Protein AF-W9SM21-F1 (afdb_monomer)

Solvent-accessible surface area (backbone atoms only — not comparable to full-atom values): 20442 Å² total; per-residue (Å²): 93,78,48,76,79,86,81,80,90,46,100,49,44,48,83,54,91,62,31,42,38,36,59,45,74,46,77,47,72,49,80,43,82,45,76,58,96,86,44,79,42,81,45,82,40,80,44,75,45,82,45,80,48,78,43,72,52,72,67,66,90,45,77,48,74,34,84,42,23,39,34,54,68,37,20,47,52,52,52,47,34,50,30,40,63,72,67,39,67,37,73,58,100,87,48,77,46,70,51,69,54,79,90,36,64,53,76,60,34,69,42,79,78,55,66,58,99,87,41,59,28,30,28,48,43,51,55,78,53,78,58,75,58,68,64,67,50,47,78,49,35,20,9,40,34,58,51,21,26,31,61,21,36,65,72,46,65,76,68,56,74,59,49,52,59,72,45,27,84,79,23,56,82,45,56,34,41,57,15,86,82,59,75,92,80,50,69,74,87,47,59,92,49,55,78,17,56,61,88,79,68,102,50,60,92,93,55,65,97,81,72,70,97,84,79,77,83,82,78,82,82,88,70,89,81,81,83,90,81,83,86,78,91,78,84,88,78,81,81,86,81,89,83,82,87,87,87,90,82,86,88,81,86,90,88,79,90,83,84,87,88,81,90,79,85,89,78,81,94,73,92,73,86,82,80,87,79,90,72,91,76,80,91,77,91,81,92,85,81,92,88,92,83,89,82,90,79,92,79,83,85,80,89,131

Radius of gyration: 30.49 Å; Cα contacts (8 Å, |Δi|>4): 334; chains: 1; bounding box: 74×78×61 Å

Organism: NCBI:txid981085

Sequence (304 aa):
MFIENFKVESPNVTYREGEIHSVYNYETTELVHENRKGTYQWIVKPKTVKYEFKTDTRVPKLGVMLVGWGGNNGATLTGGVIANREGISWATKDKVQQANYFGSLTQASSIRVGSFNGEEIYAPFKNLLPMVNPDDVVFGGWDISDMNLADAMARAKVFDIDLQKQLRPYMESMVPLPGIYDPDFIAANQGPRANSVIKGTKYWPGRQPSLPPALRIQGVAVGPRRQGEPRQKGEERPPPKENKKNSFWPAEVPATAGVRALPVAAVGPRRRETAVAIWPRHMLWRPFGRLLLHLRVNWVCKLN

Foldseek 3Di:
DEDAADDDDDPQWDDDVQKIKGKDWDKDWDWDWDQDPNDIDIDIHIDTDIDIDMDGQDEDQAEDADEALLALVNLCLVLLLVQQLVFDWDDDPVGIDTRDDPVDQQGPDWDFPQDDPRHTYIYRNCNPGPYDDSNSYHYAYAYLAQQWSLVSNVVSPPDDPGSSVVSCVVTRPHTHAADDDDPVPDPVVCVVRRPRHDDDDPDDPVDDPPDPPPDDDDDDDDDDDDDDDDDDDDDDDDDDDDDDDDDDDDDDDDDDDDDDDDDDDDDDDDDDDDDDDDDDDDDDDDDDDDDDDDDDDDDDDDDD

Mean predicted aligned error: 16.66 Å

InterPro domains:
  IPR002587 Myo-inositol-1-phosphate synthase [PF07994] (62-203)
  IPR002587 Myo-inositol-1-phosphate synthase [PTHR11510] (1-202)
  IPR036291 NAD(P)-binding domain superfamily [SSF51735] (4-202)

Structure (mmCIF, N/CA/C/O backbone):
data_AF-W9SM21-F1
#
_entry.id   AF-W9SM21-F1
#
loop_
_atom_site.group_PDB
_atom_site.id
_atom_site.type_symbol
_atom_site.label_atom_id
_atom_site.label_alt_id
_atom_site.label_comp_id
_atom_site.label_asym_id
_atom_site.label_entity_id
_atom_site.label_seq_id
_atom_site.pdbx_PDB_ins_code
_atom_site.Cartn_x
_atom_site.Cartn_y
_atom_site.Cartn_z
_atom_site.occupancy
_atom_site.B_iso_or_equiv
_atom_site.auth_seq_id
_atom_site.auth_comp_id
_atom_site.auth_asym_id
_atom_site.auth_atom_id
_atom_site.pdbx_PDB_model_num
ATOM 1 N N . MET A 1 1 ? 7.310 -10.401 25.025 1.00 82.75 1 MET A N 1
ATOM 2 C CA . MET A 1 1 ? 7.107 -11.524 24.060 1.00 82.75 1 MET A CA 1
ATOM 3 C C . MET A 1 1 ? 6.261 -11.097 22.839 1.00 82.75 1 MET A C 1
ATOM 5 O O . MET A 1 1 ? 5.574 -10.082 22.909 1.00 82.75 1 MET A O 1
ATOM 9 N N . PHE A 1 2 ? 6.314 -11.839 21.719 1.00 89.81 2 PHE A N 1
ATOM 10 C CA . PHE A 1 2 ? 5.532 -11.602 20.484 1.00 89.81 2 PHE A CA 1
ATOM 11 C C . PHE A 1 2 ? 4.534 -12.748 20.232 1.00 89.81 2 PHE A C 1
ATOM 13 O O . PHE A 1 2 ? 4.879 -13.898 20.497 1.00 89.81 2 PHE A O 1
ATOM 20 N N . ILE A 1 3 ? 3.331 -12.454 19.726 1.00 93.94 3 ILE A N 1
ATOM 21 C CA . ILE A 1 3 ? 2.308 -13.454 19.370 1.00 93.94 3 ILE A CA 1
ATOM 22 C C . ILE A 1 3 ? 1.739 -13.199 17.973 1.00 93.94 3 ILE A C 1
ATOM 24 O O . ILE A 1 3 ? 1.493 -12.058 17.589 1.00 93.94 3 ILE A O 1
ATOM 28 N N . GLU A 1 4 ? 1.495 -14.267 17.216 1.00 89.75 4 GLU A N 1
ATOM 29 C CA . GLU A 1 4 ? 0.957 -14.160 15.854 1.00 89.75 4 GLU A CA 1
ATOM 30 C C . GLU A 1 4 ? -0.572 -14.216 15.816 1.00 89.75 4 GLU A C 1
ATOM 32 O O . GLU A 1 4 ? -1.186 -13.518 15.019 1.00 89.75 4 GLU A O 1
ATOM 37 N N . ASN A 1 5 ? -1.209 -15.012 16.675 1.00 89.94 5 ASN A N 1
ATOM 38 C CA . ASN A 1 5 ? -2.657 -15.221 16.659 1.00 89.94 5 ASN A CA 1
ATOM 39 C C . ASN A 1 5 ? -3.240 -15.040 18.064 1.00 89.94 5 ASN A C 1
ATOM 41 O O . ASN A 1 5 ? -2.661 -15.507 19.044 1.00 89.94 5 ASN A O 1
ATOM 45 N N . PHE A 1 6 ? -4.393 -14.376 18.161 1.00 93.62 6 PHE A N 1
ATOM 46 C CA . PHE A 1 6 ? -5.120 -14.173 19.415 1.00 93.62 6 PHE A CA 1
ATOM 47 C C . PHE A 1 6 ? -6.627 -14.008 19.163 1.00 93.62 6 PHE A C 1
ATOM 49 O O . PHE A 1 6 ? -7.068 -13.784 18.037 1.00 93.62 6 PHE A O 1
ATOM 56 N N . LYS A 1 7 ? -7.425 -14.109 20.230 1.00 94.38 7 LYS A N 1
ATOM 57 C CA . LYS A 1 7 ? -8.873 -13.862 20.234 1.00 94.38 7 LYS A CA 1
ATOM 58 C C . LYS A 1 7 ? -9.197 -12.894 21.371 1.00 94.38 7 LYS A C 1
ATOM 60 O O . LYS A 1 7 ? -8.613 -13.005 22.445 1.00 94.38 7 LYS A O 1
ATOM 65 N N . VAL A 1 8 ? -10.123 -11.963 21.149 1.00 96.31 8 VAL A N 1
ATOM 66 C CA . VAL A 1 8 ? -10.567 -11.011 22.176 1.00 96.31 8 VAL A CA 1
ATOM 67 C C . VAL A 1 8 ? -11.806 -11.570 22.866 1.00 96.31 8 VAL A C 1
ATOM 69 O O . VAL A 1 8 ? -12.898 -11.552 22.304 1.00 96.31 8 VAL A O 1
ATOM 72 N N . GLU A 1 9 ? -11.649 -12.070 24.088 1.00 96.69 9 GLU A N 1
ATOM 73 C CA . GLU A 1 9 ? -12.781 -12.440 24.936 1.00 96.69 9 GLU A CA 1
ATOM 74 C C . GLU A 1 9 ? -13.298 -11.197 25.672 1.00 96.69 9 GLU A C 1
ATOM 76 O O . GLU A 1 9 ? -12.595 -10.588 26.476 1.00 96.69 9 GLU A O 1
ATOM 81 N N . SER A 1 10 ? -14.509 -10.755 25.325 1.00 97.12 10 SER A N 1
ATOM 82 C CA . SER A 1 10 ? -15.118 -9.535 25.857 1.00 97.12 10 SER A CA 1
ATOM 83 C C . SER A 1 10 ? -16.634 -9.564 25.649 1.00 97.12 10 SER A C 1
ATOM 85 O O . SER A 1 10 ? -17.070 -9.945 24.562 1.00 97.12 10 SER A O 1
ATOM 87 N N . PRO A 1 11 ? -17.457 -9.090 26.606 1.00 97.88 11 PRO A N 1
ATOM 88 C CA . PRO A 1 11 ? -18.906 -8.967 26.409 1.00 97.88 11 PRO A CA 1
ATOM 89 C C . PRO A 1 11 ? -19.277 -7.987 25.280 1.00 97.88 11 PRO A C 1
ATOM 91 O O . PRO A 1 11 ? -20.392 -8.025 24.770 1.00 97.88 11 PRO A O 1
ATOM 94 N N . ASN A 1 12 ? -18.338 -7.130 24.865 1.00 98.00 12 ASN A N 1
ATOM 95 C CA . ASN A 1 12 ? -18.505 -6.187 23.761 1.00 98.00 12 ASN A CA 1
ATOM 96 C C . ASN A 1 12 ? -18.059 -6.753 22.398 1.00 98.00 12 ASN A C 1
ATOM 98 O O . ASN A 1 12 ? -18.031 -5.994 21.431 1.00 98.00 12 ASN A O 1
ATOM 102 N N . VAL A 1 13 ? -17.688 -8.038 22.290 1.00 98.19 13 VAL A N 1
ATOM 103 C CA . VAL A 1 13 ? -17.239 -8.670 21.034 1.00 98.19 13 VAL A CA 1
ATOM 104 C C . VAL A 1 13 ? -17.963 -10.001 20.816 1.00 98.19 13 VAL A C 1
ATOM 106 O O . VAL A 1 13 ? -17.836 -10.930 21.605 1.00 98.19 13 VAL A O 1
ATOM 109 N N . THR A 1 14 ? -18.692 -10.118 19.705 1.00 98.19 14 THR A N 1
ATOM 110 C CA . THR A 1 14 ? -19.343 -11.362 19.266 1.00 98.19 14 THR A CA 1
ATOM 111 C C . THR A 1 14 ? -18.735 -11.831 17.948 1.00 98.19 14 THR A C 1
ATOM 113 O O . THR A 1 14 ? -18.852 -11.156 16.925 1.00 98.19 14 THR A O 1
ATOM 116 N N . TYR A 1 15 ? -18.133 -13.019 17.954 1.00 97.44 15 TYR A N 1
ATOM 117 C CA . TYR A 1 15 ? -17.696 -13.709 16.739 1.00 97.44 15 TYR A CA 1
ATOM 118 C C . TYR A 1 15 ? -18.865 -14.505 16.142 1.00 97.44 15 TYR A C 1
ATOM 120 O O . TYR A 1 15 ? -19.597 -15.175 16.872 1.00 97.44 15 TYR A O 1
ATOM 128 N N . ARG A 1 16 ? -19.033 -14.441 14.821 1.00 95.38 16 ARG A N 1
ATOM 129 C CA . ARG A 1 16 ? -20.005 -15.209 14.030 1.00 95.38 16 ARG A CA 1
ATOM 130 C C . ARG A 1 16 ? -19.304 -15.800 12.805 1.00 95.38 16 ARG A C 1
ATOM 132 O O . ARG A 1 16 ? -18.165 -15.448 12.503 1.00 95.38 16 ARG A O 1
ATOM 139 N N . GLU A 1 17 ? -19.980 -16.690 12.087 1.00 94.94 17 GLU A N 1
ATOM 140 C CA . GLU A 1 17 ? -19.484 -17.166 10.795 1.00 94.94 17 GLU A CA 1
ATOM 141 C C . GLU A 1 17 ? -19.306 -15.980 9.832 1.00 94.94 17 GLU A C 1
ATOM 143 O O . GLU A 1 17 ? -20.225 -15.185 9.637 1.00 94.94 17 GLU A O 1
ATOM 148 N N . GLY A 1 18 ? -18.093 -15.821 9.294 1.00 95.50 18 GLY A N 1
ATOM 149 C CA . GLY A 1 18 ? -17.729 -14.729 8.385 1.00 95.50 18 GLY A CA 1
ATOM 150 C C . GLY A 1 18 ? -17.700 -13.313 8.983 1.00 95.50 18 GLY A C 1
ATOM 151 O O . GLY A 1 18 ? -17.410 -12.378 8.244 1.00 95.50 18 GLY A O 1
ATOM 152 N N . GLU A 1 19 ? -18.007 -13.104 10.272 1.00 97.50 19 GLU A N 1
ATOM 153 C CA . GLU A 1 19 ? -18.231 -11.754 10.816 1.00 97.50 19 GLU A CA 1
ATOM 154 C C . GLU A 1 19 ? -17.763 -11.576 12.271 1.00 97.50 19 GLU A C 1
ATOM 156 O O . GLU A 1 19 ? -18.041 -12.398 13.144 1.00 97.50 19 GLU A O 1
ATOM 161 N N . ILE A 1 20 ? -17.137 -10.434 12.567 1.00 98.00 20 ILE A N 1
ATOM 162 C CA . ILE A 1 20 ? -16.905 -9.941 13.933 1.00 98.00 20 ILE A CA 1
ATOM 163 C C . ILE A 1 20 ? -17.835 -8.753 14.173 1.00 98.00 20 ILE A C 1
ATOM 165 O O . ILE A 1 20 ? -17.818 -7.783 13.417 1.00 98.00 20 ILE A O 1
ATOM 169 N N . HIS A 1 21 ? -18.629 -8.823 15.238 1.00 98.25 21 HIS A N 1
ATOM 170 C CA . HIS A 1 21 ? -19.485 -7.735 15.712 1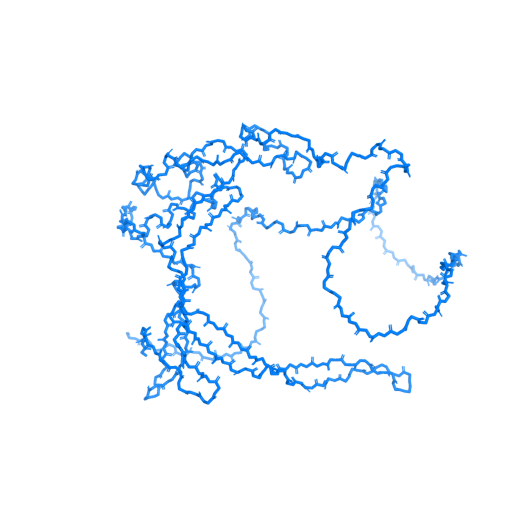.00 98.25 21 HIS A CA 1
ATOM 171 C C . HIS A 1 21 ? -18.878 -7.170 16.994 1.00 98.25 21 HIS A C 1
ATOM 173 O O . HIS A 1 21 ? -18.575 -7.941 17.906 1.00 98.25 21 HIS A O 1
ATOM 179 N N . SER A 1 22 ? -18.695 -5.853 17.092 1.00 98.19 22 SER A N 1
ATOM 180 C CA . SER A 1 22 ? -18.145 -5.225 18.298 1.00 98.19 22 SER A CA 1
ATOM 181 C C . SER A 1 22 ? -18.838 -3.921 18.688 1.00 98.19 22 SER A C 1
ATOM 183 O O . SER A 1 22 ? -19.277 -3.140 17.846 1.00 98.19 22 SER A O 1
ATOM 185 N N . VAL A 1 23 ? -18.934 -3.685 19.995 1.00 98.50 23 VAL A N 1
ATOM 186 C CA . VAL A 1 23 ? -19.497 -2.467 20.589 1.00 98.50 23 VAL A CA 1
ATOM 187 C C . VAL A 1 23 ? -18.359 -1.585 21.089 1.00 98.50 23 VAL A C 1
ATOM 189 O O . VAL A 1 23 ? -17.508 -2.037 21.854 1.00 98.50 23 VAL A O 1
ATOM 192 N N . TYR A 1 24 ? -18.365 -0.312 20.699 1.00 98.19 24 TYR A N 1
ATOM 193 C CA . TYR A 1 24 ? -17.379 0.669 21.140 1.00 98.19 24 TYR A CA 1
ATOM 194 C C . TYR A 1 24 ? -18.057 1.953 21.616 1.00 98.19 24 TYR A C 1
ATOM 196 O O . TYR A 1 24 ? -18.790 2.603 20.874 1.00 98.19 24 TYR A O 1
ATOM 204 N N . ASN A 1 25 ? -17.781 2.337 22.859 1.00 97.94 25 ASN A N 1
ATOM 205 C CA . ASN A 1 25 ? -18.205 3.614 23.416 1.00 97.94 25 ASN A CA 1
ATOM 206 C C . ASN A 1 25 ? -17.128 4.659 23.105 1.00 97.94 25 ASN A C 1
ATOM 208 O O . ASN A 1 25 ? -16.093 4.702 23.765 1.00 97.94 25 ASN A O 1
ATOM 212 N N . TYR A 1 26 ? -17.360 5.484 22.085 1.00 97.88 26 TYR A N 1
ATOM 213 C CA . TYR A 1 26 ? -16.461 6.580 21.741 1.00 97.88 26 TYR A CA 1
ATOM 214 C C . TYR A 1 26 ? -16.687 7.753 22.695 1.00 97.88 26 TYR A C 1
ATOM 216 O O . TYR A 1 26 ? -17.729 8.410 22.656 1.00 97.88 26 TYR A O 1
ATOM 224 N N . GLU A 1 27 ? -15.712 8.007 23.559 1.00 97.94 27 GLU A N 1
ATOM 225 C CA . GLU A 1 27 ? -15.702 9.164 24.449 1.00 97.94 27 GLU A CA 1
ATOM 226 C C . GLU A 1 27 ? -15.138 10.385 23.718 1.00 97.94 27 GLU A C 1
ATOM 228 O O . GLU A 1 27 ? -14.083 10.340 23.083 1.00 97.94 27 GLU A O 1
ATOM 233 N N . THR A 1 28 ? -15.885 11.483 23.764 1.00 97.44 28 THR A N 1
ATOM 234 C CA . THR A 1 28 ? -15.590 12.720 23.044 1.00 97.44 28 THR A CA 1
ATOM 235 C C . THR A 1 28 ? -16.172 13.923 23.789 1.00 97.44 28 THR A C 1
ATOM 237 O O . THR A 1 28 ? -16.707 13.790 24.891 1.00 97.44 28 THR A O 1
ATOM 240 N N . THR A 1 29 ? -16.061 15.117 23.211 1.00 97.12 29 THR A N 1
ATOM 241 C CA . THR A 1 29 ? -16.411 16.369 23.889 1.00 97.12 29 THR A CA 1
ATOM 242 C C . THR A 1 29 ? -17.113 17.335 22.945 1.00 97.12 29 THR A C 1
ATOM 244 O O . THR A 1 29 ? -16.611 17.652 21.869 1.00 97.12 29 THR A O 1
ATOM 247 N N . GLU A 1 30 ? -18.263 17.848 23.371 1.00 95.50 30 GLU A N 1
ATOM 248 C CA . GLU A 1 30 ? -19.035 18.864 22.661 1.00 95.50 30 GLU A CA 1
ATOM 249 C C . GLU A 1 30 ? -18.741 20.249 23.259 1.00 95.50 30 GLU A C 1
ATOM 251 O O . GLU A 1 30 ? -18.920 20.468 24.459 1.00 95.50 30 GLU A O 1
ATOM 256 N N . LEU A 1 31 ? -18.264 21.191 22.438 1.00 94.12 31 LEU A N 1
ATOM 257 C CA . LEU A 1 31 ? -18.032 22.574 22.859 1.00 94.12 31 LEU A CA 1
ATOM 258 C C . LEU A 1 31 ? -19.247 23.431 22.505 1.00 94.12 31 LEU A C 1
ATOM 260 O O . LEU A 1 31 ? -19.594 23.580 21.335 1.00 94.12 31 LEU A O 1
ATOM 264 N N . VAL A 1 32 ? -19.850 24.045 23.520 1.00 91.06 32 VAL A N 1
ATOM 265 C CA . VAL A 1 32 ? -20.950 25.002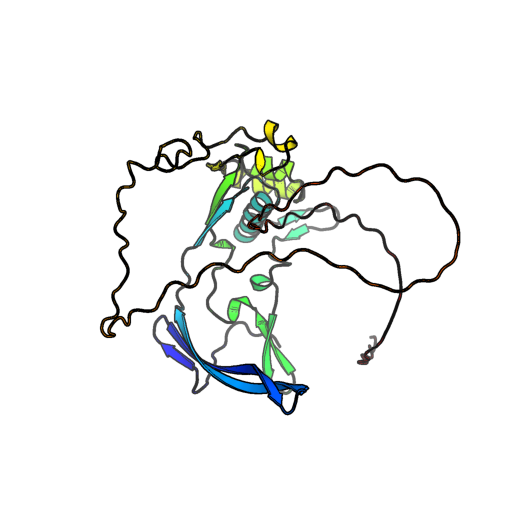 23.364 1.00 91.06 32 VAL A CA 1
ATOM 266 C C . VAL A 1 32 ? -20.455 26.385 23.765 1.00 91.06 32 VAL A C 1
ATOM 268 O O . VAL A 1 32 ? -19.914 26.560 24.855 1.00 91.06 32 VAL A O 1
ATOM 271 N N . HIS A 1 33 ? -20.653 27.378 22.901 1.00 88.06 33 HIS A N 1
ATOM 272 C CA . HIS A 1 33 ? -20.458 28.776 23.272 1.00 88.06 33 HIS A CA 1
ATOM 273 C C . HIS A 1 33 ? -21.738 29.290 23.954 1.00 88.06 33 HIS A C 1
ATOM 275 O O . HIS A 1 33 ? -22.836 29.130 23.425 1.00 88.06 33 HIS A O 1
ATOM 281 N N . GLU A 1 34 ? -21.603 29.925 25.118 1.00 85.75 34 GLU A N 1
ATOM 282 C CA . GLU A 1 34 ? -22.681 30.682 25.765 1.00 85.75 34 GLU A CA 1
ATOM 283 C C . GLU A 1 34 ? -22.222 32.130 25.978 1.00 85.75 34 GLU A C 1
ATOM 285 O O . GLU A 1 34 ? -21.052 32.383 26.269 1.00 85.75 34 GLU A O 1
ATOM 290 N N . ASN A 1 35 ? -23.133 33.097 25.859 1.00 81.50 35 ASN A N 1
ATOM 291 C CA . ASN A 1 35 ? -22.915 34.447 26.380 1.00 81.50 35 ASN A CA 1
ATOM 292 C C . ASN A 1 35 ? -23.624 34.548 27.735 1.00 81.50 35 ASN A C 1
ATOM 294 O O . ASN A 1 35 ? -24.839 34.363 27.810 1.00 81.50 35 ASN A O 1
ATOM 298 N N . ARG A 1 36 ? -22.876 34.837 28.805 1.00 76.75 36 ARG A N 1
ATOM 299 C CA . ARG A 1 36 ? -23.441 35.143 30.124 1.00 76.75 36 ARG A CA 1
ATOM 300 C C . ARG A 1 36 ? -22.968 36.521 30.565 1.00 76.75 36 ARG A C 1
ATOM 302 O O . ARG A 1 36 ? -21.776 36.752 30.736 1.00 76.75 36 ARG A O 1
ATOM 309 N N . LYS A 1 37 ? -23.927 37.428 30.787 1.00 78.12 37 LYS A N 1
ATOM 310 C CA . LYS A 1 37 ? -23.698 38.809 31.258 1.00 78.12 37 LYS A CA 1
ATOM 311 C C . LYS A 1 37 ? -22.725 39.624 30.379 1.00 78.12 37 LYS A C 1
ATOM 313 O O . LYS A 1 37 ? -22.004 40.470 30.892 1.00 78.12 37 LYS A O 1
ATOM 318 N N . GLY A 1 38 ? -22.701 39.373 29.068 1.00 80.06 38 GLY A N 1
ATOM 319 C CA . GLY A 1 38 ? -21.812 40.045 28.111 1.00 80.06 38 GLY A CA 1
ATOM 320 C C . GLY A 1 38 ? -20.490 39.313 27.862 1.00 80.06 38 GLY A C 1
ATOM 321 O O . GLY A 1 38 ? -19.875 39.524 26.819 1.00 80.06 38 GLY A O 1
ATOM 322 N N . THR A 1 39 ? -20.086 38.404 28.752 1.00 78.38 39 THR A N 1
ATOM 323 C CA . THR A 1 39 ? -18.876 37.590 28.591 1.00 78.38 39 THR A CA 1
ATOM 324 C C . THR A 1 39 ? -19.189 36.319 27.804 1.00 78.38 39 THR A C 1
ATOM 326 O O . THR A 1 39 ? -20.113 35.572 28.137 1.00 78.38 39 THR A O 1
ATOM 329 N N . TYR A 1 40 ? -18.395 36.042 26.770 1.00 82.06 40 TYR A N 1
ATOM 330 C CA . TYR A 1 40 ? -18.432 34.766 26.057 1.00 82.06 40 TYR A CA 1
ATOM 331 C C . TYR A 1 40 ? -17.665 33.702 26.846 1.00 82.06 40 TYR A C 1
ATOM 333 O O . TYR A 1 40 ? -16.489 33.883 27.154 1.00 82.06 40 TYR A O 1
ATOM 341 N N . GLN A 1 41 ? -18.326 32.585 27.145 1.00 88.88 41 GLN A N 1
ATOM 342 C CA . GLN A 1 41 ? -17.736 31.422 27.803 1.00 88.88 41 GLN A CA 1
ATOM 343 C C . GLN A 1 41 ? -17.859 30.179 26.913 1.00 88.88 41 GLN A C 1
ATOM 345 O O . GLN A 1 41 ? -18.869 29.978 26.234 1.00 88.88 41 GLN A O 1
ATOM 350 N N . TRP A 1 42 ? -16.840 29.323 26.950 1.00 92.06 42 TRP A N 1
ATOM 351 C CA . TRP A 1 42 ? -16.890 27.983 26.370 1.00 92.06 42 TRP A CA 1
ATOM 352 C C . TRP A 1 42 ? -17.313 26.987 27.446 1.00 92.06 42 TRP A C 1
ATOM 354 O O . TRP A 1 42 ? -16.649 26.873 28.475 1.00 92.06 42 TRP A O 1
ATOM 364 N N . ILE A 1 43 ? -18.395 26.250 27.205 1.00 92.44 43 ILE A N 1
ATOM 365 C CA . ILE A 1 43 ? -18.774 25.096 28.019 1.00 92.44 43 ILE A CA 1
ATOM 366 C C . ILE A 1 43 ? -18.328 23.831 27.298 1.00 92.44 43 ILE A C 1
ATOM 368 O O . ILE A 1 43 ? -18.759 23.538 26.183 1.00 92.44 43 ILE A O 1
ATOM 372 N N . VAL A 1 44 ? -17.465 23.085 27.977 1.00 95.44 44 VAL A N 1
ATOM 373 C CA . VAL A 1 44 ? -16.860 21.836 27.523 1.00 95.44 44 VAL A CA 1
ATOM 374 C C . VAL A 1 44 ? -17.697 20.690 28.094 1.00 95.44 44 VAL A C 1
ATOM 376 O O . VAL A 1 44 ? -17.723 20.505 29.309 1.00 95.44 44 VAL A O 1
ATOM 379 N N . LYS A 1 45 ? -18.439 19.965 27.247 1.00 96.31 45 LYS A N 1
ATOM 380 C CA . LYS A 1 45 ? -19.398 18.927 27.667 1.00 96.31 45 LYS A CA 1
ATOM 381 C C . LYS A 1 45 ? -18.901 17.535 27.243 1.00 96.31 45 LYS A C 1
ATOM 383 O O . LYS A 1 45 ? -18.988 17.220 26.054 1.00 96.31 45 LYS A O 1
ATOM 388 N N . PRO A 1 46 ? -18.384 16.701 28.166 1.00 97.56 46 PRO A N 1
ATOM 389 C CA . PRO A 1 46 ? -18.059 15.305 27.874 1.00 97.56 46 PRO A CA 1
ATOM 390 C C . PRO A 1 46 ? -19.288 14.542 27.370 1.00 97.56 46 PRO A C 1
ATOM 392 O O . PRO A 1 46 ? -20.407 14.776 27.832 1.00 97.56 46 PRO A O 1
ATOM 395 N N . LYS A 1 47 ? -19.083 13.645 26.405 1.00 97.19 47 LYS A N 1
ATOM 396 C CA . LYS A 1 47 ? -20.148 12.942 25.687 1.00 97.19 47 LYS A CA 1
ATOM 397 C C . LYS A 1 47 ? -19.663 11.574 25.222 1.00 97.19 47 LYS A C 1
ATOM 399 O O . LYS A 1 47 ? -18.599 11.466 24.620 1.00 97.19 47 LYS A O 1
ATOM 404 N N . THR A 1 48 ? -20.477 10.546 25.421 1.00 98.25 48 THR A N 1
ATOM 405 C CA . THR A 1 48 ? -20.206 9.198 24.908 1.00 98.25 48 THR A CA 1
ATOM 406 C C . THR A 1 48 ? -21.125 8.904 23.726 1.00 98.25 48 THR A C 1
ATOM 408 O O . THR A 1 48 ? -22.329 9.155 23.792 1.00 98.25 48 THR A O 1
ATOM 411 N N . VAL A 1 49 ? -20.570 8.365 22.643 1.00 97.88 49 VAL A N 1
ATOM 412 C CA . VAL A 1 49 ? -21.310 7.919 21.456 1.00 97.88 49 VAL A CA 1
ATOM 413 C C . VAL A 1 49 ? -21.087 6.419 21.289 1.00 97.88 49 VAL A C 1
ATOM 415 O O . VAL A 1 49 ? -19.965 5.979 21.050 1.00 97.88 49 VAL A O 1
ATOM 418 N N . LYS A 1 50 ? -22.152 5.622 21.425 1.00 98.31 50 LYS A N 1
ATOM 419 C CA . LYS A 1 50 ? -22.090 4.178 21.174 1.00 98.31 50 LYS A CA 1
ATOM 420 C C . LYS A 1 50 ? -22.013 3.924 19.667 1.00 98.31 50 LYS A C 1
ATOM 422 O O . LYS A 1 50 ? -22.911 4.325 18.929 1.00 98.31 50 LYS A O 1
ATOM 427 N N . TYR A 1 51 ? -20.977 3.216 19.242 1.00 98.38 51 TYR A N 1
ATOM 428 C CA . TYR A 1 51 ? -20.847 2.625 17.917 1.00 98.38 51 TYR A CA 1
ATOM 429 C C . TYR A 1 51 ? -21.009 1.107 18.003 1.00 98.38 51 TYR A C 1
ATOM 431 O O . TYR A 1 51 ? -20.581 0.470 18.967 1.00 98.38 51 TYR A O 1
ATOM 439 N N . GLU A 1 52 ? -21.605 0.536 16.963 1.00 98.31 52 GLU A N 1
ATOM 440 C CA . GLU A 1 52 ? -21.684 -0.905 16.740 1.00 98.31 52 GLU A CA 1
ATOM 441 C C . GLU A 1 52 ? -21.031 -1.182 15.385 1.00 98.31 52 GLU A C 1
ATOM 443 O O . GLU A 1 52 ? -21.497 -0.709 14.347 1.00 98.31 52 GLU A O 1
ATOM 448 N N . PHE A 1 53 ? -19.900 -1.880 15.407 1.00 98.25 53 PHE A N 1
ATOM 449 C CA . PHE A 1 53 ? -19.116 -2.214 14.227 1.00 98.25 53 PHE A CA 1
ATOM 450 C C . PHE A 1 53 ? -19.385 -3.653 13.796 1.00 98.25 53 PHE A C 1
ATOM 452 O O . PHE A 1 53 ? -19.497 -4.560 14.622 1.00 98.25 53 PHE A O 1
ATOM 459 N N . LYS A 1 54 ? -19.426 -3.858 12.480 1.00 97.88 54 LYS A N 1
ATOM 460 C CA . LYS A 1 54 ? -19.455 -5.166 11.828 1.00 97.88 54 LYS A CA 1
ATOM 461 C C . LYS A 1 54 ? -18.284 -5.242 10.855 1.00 97.88 54 LYS A C 1
ATOM 463 O O . LYS A 1 54 ? -18.200 -4.432 9.934 1.00 97.88 54 LYS A O 1
ATOM 468 N N . THR A 1 55 ? -17.429 -6.239 11.041 1.00 97.62 55 THR A N 1
ATOM 469 C CA . THR A 1 55 ? -16.269 -6.526 10.194 1.00 97.62 55 THR A CA 1
ATOM 470 C C . THR A 1 55 ? -16.477 -7.881 9.527 1.00 97.62 55 THR A C 1
ATOM 472 O O . THR A 1 55 ? -16.565 -8.891 10.223 1.00 97.62 55 THR A O 1
ATOM 475 N N . ASP A 1 56 ? -16.560 -7.912 8.196 1.00 97.38 56 ASP A N 1
ATOM 476 C CA . ASP A 1 56 ? -16.478 -9.156 7.418 1.00 97.38 56 ASP A CA 1
ATOM 477 C C . ASP A 1 56 ? -15.059 -9.727 7.564 1.00 97.38 56 ASP A C 1
ATOM 479 O O . ASP A 1 56 ? -14.080 -8.991 7.426 1.00 97.38 56 ASP A O 1
ATOM 483 N N . THR A 1 57 ? -14.930 -11.011 7.898 1.00 96.38 57 THR A N 1
ATOM 484 C CA . THR A 1 57 ? -13.624 -11.654 8.110 1.00 96.38 57 THR A CA 1
ATOM 485 C C . THR A 1 57 ? -13.028 -12.244 6.836 1.00 96.38 57 THR A C 1
ATOM 487 O O . THR A 1 57 ? -11.882 -12.695 6.849 1.00 96.38 57 THR A O 1
ATOM 490 N N . ARG A 1 58 ? -13.774 -12.246 5.726 1.00 96.69 58 ARG A N 1
ATOM 491 C CA . ARG A 1 58 ? -13.321 -12.780 4.439 1.00 96.69 58 ARG A CA 1
ATOM 492 C C . ARG A 1 58 ? -12.440 -11.750 3.740 1.00 96.69 58 ARG A C 1
ATOM 494 O O . ARG A 1 58 ? -12.914 -10.704 3.304 1.00 96.69 58 ARG A O 1
ATOM 501 N N . VAL A 1 59 ? -11.160 -12.072 3.582 1.00 96.44 59 VAL A N 1
ATOM 502 C CA . VAL A 1 59 ? -10.219 -11.249 2.814 1.00 96.44 59 VAL A CA 1
ATOM 503 C C . VAL A 1 59 ? -10.581 -11.323 1.317 1.00 96.44 59 VAL A C 1
ATOM 505 O O . VAL A 1 59 ? -10.573 -12.419 0.750 1.00 96.44 59 VAL A O 1
ATOM 508 N N . PRO A 1 60 ? -10.925 -10.203 0.652 1.00 95.94 60 PRO A N 1
ATOM 509 C CA . PRO A 1 60 ? -11.283 -10.205 -0.763 1.00 95.94 60 PRO A CA 1
ATOM 510 C C . PRO A 1 60 ? -10.038 -10.189 -1.660 1.00 95.94 60 PRO A C 1
ATOM 512 O O . PRO A 1 60 ? -8.991 -9.663 -1.284 1.00 95.94 60 PRO A O 1
ATOM 515 N N . LYS A 1 61 ? -10.176 -10.665 -2.905 1.00 96.56 61 LY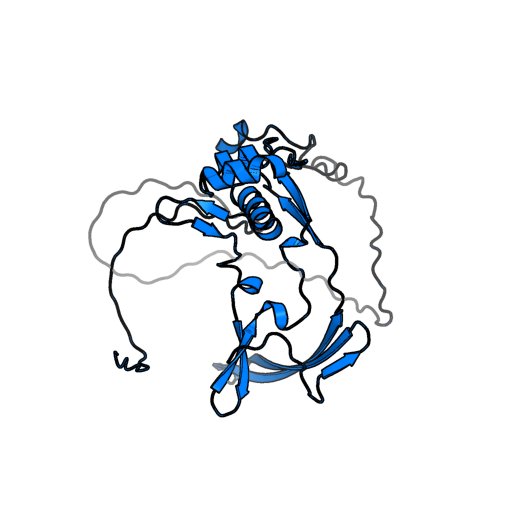S A N 1
ATOM 516 C CA . LYS A 1 61 ? -9.188 -10.377 -3.958 1.00 96.56 61 LYS A CA 1
ATOM 517 C C . LYS A 1 61 ? -9.182 -8.874 -4.246 1.00 96.56 61 LYS A C 1
ATOM 519 O O . LYS A 1 61 ? -10.246 -8.302 -4.487 1.00 96.56 61 LYS A O 1
ATOM 524 N N . LEU A 1 62 ? -8.005 -8.250 -4.253 1.00 98.12 62 LEU A N 1
ATOM 525 C CA . LEU A 1 62 ? -7.861 -6.802 -4.402 1.00 98.12 62 LEU A CA 1
ATOM 526 C C . LEU A 1 62 ? -7.146 -6.436 -5.708 1.00 98.12 62 LEU A C 1
ATOM 528 O O . LEU A 1 62 ? -5.974 -6.753 -5.903 1.00 98.12 62 LEU A O 1
ATOM 532 N N . GLY A 1 63 ? -7.853 -5.716 -6.579 1.00 98.25 63 GLY A N 1
ATOM 533 C CA . GLY A 1 63 ? -7.257 -4.990 -7.699 1.00 98.25 63 GLY A CA 1
ATOM 534 C C . GLY A 1 63 ? -7.000 -3.532 -7.316 1.00 98.25 63 GLY A C 1
ATOM 535 O O . GLY A 1 63 ? -7.896 -2.871 -6.793 1.00 98.25 63 GLY A O 1
ATOM 536 N N . VAL A 1 64 ? -5.802 -3.017 -7.592 1.00 98.50 64 VAL A N 1
ATOM 537 C CA . VAL A 1 64 ? -5.433 -1.609 -7.369 1.00 98.50 64 VAL A CA 1
ATOM 538 C C . VAL A 1 64 ? -5.089 -0.963 -8.705 1.00 98.50 64 VAL A C 1
ATOM 540 O O . VAL A 1 64 ? -4.141 -1.373 -9.371 1.00 98.50 64 VAL A O 1
ATOM 543 N N . MET A 1 65 ? -5.841 0.074 -9.086 1.00 98.38 65 MET A N 1
ATOM 544 C CA . MET A 1 65 ? -5.576 0.849 -10.300 1.00 98.38 65 MET A CA 1
ATOM 545 C C . MET A 1 65 ? -4.988 2.221 -9.970 1.00 98.38 65 MET A C 1
ATOM 547 O O . MET A 1 65 ? -5.612 3.029 -9.285 1.00 98.38 65 MET A O 1
ATOM 551 N N . LEU A 1 66 ? -3.778 2.478 -10.465 1.00 98.31 66 LEU A N 1
ATOM 552 C CA . LEU A 1 66 ? -2.988 3.665 -10.144 1.00 98.31 66 LEU A CA 1
ATOM 553 C C . LEU A 1 66 ? -3.058 4.709 -11.266 1.00 98.31 66 LEU A C 1
ATOM 555 O O . LEU A 1 66 ? -2.930 4.382 -12.442 1.00 98.31 66 LEU A O 1
ATOM 559 N N . VAL A 1 67 ? -3.212 5.986 -10.913 1.00 97.81 67 VAL A N 1
ATOM 560 C CA . VAL A 1 67 ? -3.051 7.107 -11.857 1.00 97.81 67 VAL A CA 1
ATOM 561 C C . VAL A 1 67 ? -1.607 7.600 -11.768 1.00 97.81 67 VAL A C 1
ATOM 563 O O . VAL A 1 67 ? -1.135 7.940 -10.685 1.00 97.81 67 VAL A O 1
ATOM 566 N N . GLY A 1 68 ? -0.897 7.609 -12.897 1.00 96.81 68 GLY A N 1
ATOM 567 C CA . GLY A 1 68 ? 0.560 7.753 -12.931 1.00 96.81 68 GLY A CA 1
ATOM 568 C C . GLY A 1 68 ? 1.285 6.440 -12.613 1.00 96.81 68 GLY A C 1
ATOM 569 O O . GLY A 1 68 ? 2.270 6.448 -11.874 1.00 96.81 68 GLY A O 1
ATOM 570 N N . TRP A 1 69 ? 0.787 5.305 -13.121 1.00 98.62 69 TRP A N 1
ATOM 571 C CA . TRP A 1 69 ? 1.334 3.970 -12.829 1.00 98.62 69 TRP A CA 1
ATOM 572 C C . TRP A 1 69 ? 2.789 3.803 -13.302 1.00 98.62 69 TRP A C 1
ATOM 574 O O . TRP A 1 69 ? 3.605 3.229 -12.585 1.00 98.62 69 TRP A O 1
ATOM 584 N N . GLY A 1 70 ? 3.151 4.409 -14.439 1.00 98.06 70 GLY A N 1
ATOM 585 C CA . GLY A 1 70 ? 4.533 4.527 -14.921 1.00 98.06 70 GLY A CA 1
ATOM 586 C C . GLY A 1 70 ? 5.341 5.648 -14.243 1.00 98.06 70 GLY A C 1
ATOM 587 O O . GLY A 1 70 ? 6.460 5.965 -14.661 1.00 98.06 70 GLY A O 1
ATOM 588 N N . GLY A 1 71 ? 4.799 6.317 -13.226 1.00 97.50 71 GLY A N 1
ATOM 589 C CA . GLY A 1 71 ? 5.539 7.208 -12.336 1.00 97.50 71 GLY A CA 1
ATOM 590 C C . GLY A 1 71 ? 6.422 6.429 -11.357 1.00 97.50 71 GLY A C 1
ATOM 591 O O . GLY A 1 71 ? 6.195 5.245 -11.110 1.00 97.50 71 GLY A O 1
ATOM 592 N N . ASN A 1 72 ? 7.414 7.101 -10.759 1.00 98.50 72 ASN A N 1
ATOM 593 C CA . ASN A 1 72 ? 8.384 6.467 -9.857 1.00 98.50 72 ASN A CA 1
ATOM 594 C C . ASN A 1 72 ? 7.699 5.635 -8.760 1.00 98.50 72 ASN A C 1
ATOM 596 O O . ASN A 1 72 ? 8.086 4.493 -8.534 1.00 98.50 72 ASN A O 1
ATOM 600 N N . ASN A 1 73 ? 6.648 6.173 -8.132 1.00 98.44 73 ASN A N 1
ATOM 601 C CA . ASN A 1 73 ? 5.911 5.485 -7.072 1.00 98.44 73 ASN A CA 1
ATOM 602 C C . ASN A 1 73 ? 5.156 4.248 -7.585 1.00 98.44 73 ASN A C 1
ATOM 604 O O . ASN A 1 73 ? 5.147 3.236 -6.897 1.00 98.44 73 ASN A O 1
ATOM 608 N N . GLY A 1 74 ? 4.539 4.307 -8.771 1.00 98.38 74 GLY A N 1
ATOM 609 C CA . GLY A 1 74 ? 3.760 3.193 -9.321 1.00 98.38 74 GLY A CA 1
ATOM 610 C C . GLY A 1 74 ? 4.642 2.029 -9.776 1.00 98.38 74 GLY A C 1
ATOM 611 O O . GLY A 1 74 ? 4.377 0.882 -9.412 1.00 98.38 74 GLY A O 1
ATOM 612 N N . ALA A 1 75 ? 5.748 2.328 -10.463 1.00 98.50 75 ALA A N 1
ATOM 613 C CA . ALA A 1 75 ? 6.745 1.329 -10.841 1.00 98.50 75 ALA A CA 1
ATOM 614 C C . ALA A 1 75 ? 7.433 0.714 -9.604 1.00 98.50 75 ALA A C 1
ATOM 616 O O . ALA A 1 75 ? 7.581 -0.503 -9.530 1.00 98.50 75 ALA A O 1
ATOM 617 N N . THR A 1 76 ? 7.782 1.532 -8.600 1.00 98.56 76 THR A N 1
ATOM 618 C CA . THR A 1 76 ? 8.399 1.051 -7.346 1.00 98.56 76 THR A CA 1
ATOM 619 C C . THR A 1 76 ? 7.428 0.211 -6.516 1.00 98.56 76 THR A C 1
ATOM 621 O O . THR A 1 76 ? 7.818 -0.836 -6.017 1.00 98.56 76 THR A O 1
ATOM 624 N N . LEU A 1 77 ? 6.161 0.617 -6.378 1.00 98.50 77 LEU A N 1
ATOM 625 C CA . LEU A 1 77 ? 5.161 -0.160 -5.637 1.00 98.50 77 LEU A CA 1
ATOM 626 C C . LEU A 1 77 ? 4.923 -1.524 -6.298 1.00 98.50 77 LEU A C 1
ATOM 628 O O . LEU A 1 77 ? 4.962 -2.546 -5.620 1.00 98.50 77 LEU A O 1
ATOM 632 N N . THR A 1 78 ? 4.747 -1.541 -7.621 1.00 98.62 78 THR A N 1
ATOM 633 C CA . THR A 1 78 ? 4.493 -2.780 -8.371 1.00 98.62 78 THR A CA 1
ATOM 634 C C . THR A 1 78 ? 5.706 -3.715 -8.323 1.00 98.62 78 THR A C 1
ATOM 636 O O . THR A 1 78 ? 5.570 -4.875 -7.947 1.00 98.62 78 THR A O 1
ATOM 639 N N . GLY A 1 79 ? 6.909 -3.207 -8.622 1.00 98.56 79 GLY A N 1
ATOM 640 C CA . GLY A 1 79 ? 8.143 -3.996 -8.562 1.00 98.56 79 GLY A CA 1
ATOM 641 C C . GLY A 1 79 ? 8.516 -4.445 -7.147 1.00 98.56 79 GLY A C 1
ATOM 642 O O . GLY A 1 79 ? 9.008 -5.551 -6.968 1.00 98.56 79 GLY A O 1
ATOM 643 N N . GLY A 1 80 ? 8.223 -3.632 -6.129 1.00 98.44 80 GLY A N 1
ATOM 644 C CA . GLY A 1 80 ? 8.456 -3.974 -4.725 1.00 98.44 80 GLY A CA 1
ATOM 645 C C . GLY A 1 80 ? 7.548 -5.101 -4.230 1.00 98.44 80 GLY A C 1
ATOM 646 O O . GLY A 1 80 ? 8.020 -5.981 -3.513 1.00 98.44 80 GLY A O 1
ATOM 647 N N . VAL A 1 81 ? 6.277 -5.120 -4.648 1.00 98.56 81 VAL A N 1
ATOM 648 C CA . VAL A 1 81 ? 5.364 -6.240 -4.360 1.00 98.56 81 VAL A CA 1
ATOM 649 C C . VAL A 1 81 ? 5.803 -7.508 -5.091 1.00 98.56 81 VAL A C 1
ATOM 651 O O . VAL A 1 81 ? 5.891 -8.559 -4.466 1.00 98.56 81 VAL A O 1
ATOM 654 N N . ILE A 1 82 ? 6.147 -7.418 -6.382 1.00 98.69 82 ILE A N 1
ATOM 655 C CA . ILE A 1 82 ? 6.668 -8.570 -7.141 1.00 98.69 82 ILE A CA 1
ATOM 656 C C . ILE A 1 82 ? 7.928 -9.124 -6.460 1.00 98.69 82 ILE A C 1
ATOM 658 O O . ILE A 1 82 ? 8.014 -10.324 -6.228 1.00 98.69 82 ILE A O 1
ATOM 662 N N . ALA A 1 83 ? 8.868 -8.266 -6.056 1.00 98.69 83 ALA A N 1
ATOM 663 C CA . ALA A 1 83 ? 10.082 -8.700 -5.370 1.00 98.69 83 ALA A CA 1
ATOM 664 C C . ALA A 1 83 ? 9.795 -9.466 -4.066 1.00 98.69 83 ALA A C 1
ATOM 666 O O . ALA A 1 83 ? 10.469 -10.455 -3.795 1.00 98.69 83 ALA A O 1
ATOM 667 N N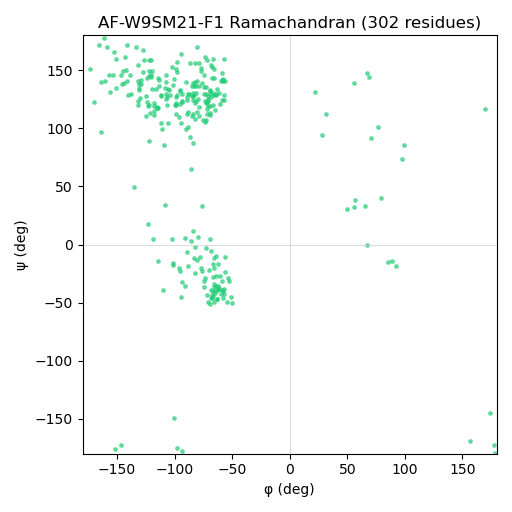 . ASN A 1 84 ? 8.797 -9.044 -3.278 1.00 98.62 84 ASN A N 1
ATOM 668 C CA . ASN A 1 84 ? 8.385 -9.759 -2.065 1.00 98.62 84 ASN A CA 1
ATOM 669 C C . ASN A 1 84 ? 7.715 -11.101 -2.406 1.00 98.62 84 ASN A C 1
ATOM 671 O O . ASN A 1 84 ? 8.149 -12.136 -1.903 1.00 98.62 84 ASN A O 1
ATOM 675 N N . ARG A 1 85 ? 6.716 -11.097 -3.300 1.00 98.19 85 ARG A N 1
ATOM 676 C CA . ARG A 1 85 ? 5.944 -12.291 -3.684 1.00 98.19 85 ARG A CA 1
ATOM 677 C C . ARG A 1 85 ? 6.809 -13.400 -4.284 1.00 98.19 85 ARG A C 1
ATOM 679 O O . ARG A 1 85 ? 6.610 -14.565 -3.963 1.00 98.19 85 ARG A O 1
ATOM 686 N N . GLU A 1 86 ? 7.756 -13.043 -5.149 1.00 98.19 86 GLU A N 1
ATOM 687 C CA . GLU A 1 86 ? 8.664 -13.995 -5.804 1.00 98.19 86 GLU A CA 1
ATOM 688 C C . GLU A 1 86 ? 9.916 -14.308 -4.949 1.00 98.19 86 GLU A C 1
ATOM 690 O O . GLU A 1 86 ? 10.802 -15.031 -5.398 1.00 98.19 86 GLU A O 1
ATOM 695 N N . GLY A 1 87 ? 10.024 -13.764 -3.725 1.00 97.75 87 GLY A N 1
ATOM 696 C CA . GLY A 1 87 ? 11.135 -14.032 -2.800 1.00 97.75 87 GLY A CA 1
ATOM 697 C C . GLY A 1 87 ? 12.505 -13.534 -3.282 1.00 97.75 87 GLY A C 1
ATOM 698 O O . GLY A 1 87 ? 13.523 -14.180 -3.030 1.00 97.75 87 GLY A O 1
ATOM 699 N N . ILE A 1 88 ? 12.545 -12.415 -4.013 1.00 98.38 88 ILE A N 1
ATOM 700 C CA . ILE A 1 88 ? 13.749 -11.946 -4.710 1.00 98.38 88 ILE A CA 1
ATOM 701 C C . ILE A 1 88 ? 14.822 -11.463 -3.727 1.00 98.38 88 ILE A C 1
ATOM 703 O O . ILE A 1 88 ? 14.583 -10.621 -2.856 1.00 98.38 88 ILE A O 1
ATOM 707 N N . SER A 1 89 ? 16.051 -11.928 -3.961 1.00 98.31 89 SER A N 1
ATOM 708 C CA . SER A 1 89 ? 17.266 -11.450 -3.300 1.00 98.31 89 SER A CA 1
ATOM 709 C C . SER A 1 89 ? 18.258 -10.906 -4.326 1.00 98.31 89 SER A C 1
ATOM 711 O O . SER A 1 89 ? 18.340 -11.412 -5.445 1.00 98.31 89 SER A O 1
ATOM 713 N N . TRP A 1 90 ? 19.013 -9.869 -3.969 1.00 98.12 90 TRP A N 1
ATOM 714 C CA . TRP A 1 90 ? 19.991 -9.244 -4.867 1.00 98.12 90 TRP A CA 1
ATOM 715 C C . TRP A 1 90 ? 21.251 -8.822 -4.117 1.00 98.12 90 TRP A C 1
ATOM 717 O O . TRP A 1 90 ? 21.208 -8.494 -2.930 1.00 98.12 90 TRP A O 1
ATOM 727 N N . ALA A 1 91 ? 22.390 -8.819 -4.807 1.00 96.38 91 ALA A N 1
ATOM 728 C CA . ALA A 1 91 ? 23.648 -8.349 -4.238 1.00 96.38 91 ALA A CA 1
ATOM 729 C C . ALA A 1 91 ? 23.756 -6.817 -4.329 1.00 96.38 91 ALA A C 1
ATOM 731 O O . ALA A 1 91 ? 23.618 -6.242 -5.411 1.00 96.38 91 ALA A O 1
ATOM 732 N N . THR A 1 92 ? 24.057 -6.154 -3.209 1.00 94.56 92 THR A N 1
ATOM 733 C CA . THR A 1 92 ? 24.582 -4.778 -3.200 1.00 94.56 92 THR A CA 1
ATOM 734 C C . THR A 1 92 ? 26.105 -4.801 -3.053 1.00 94.56 92 THR A C 1
ATOM 736 O O . THR A 1 92 ? 26.734 -5.858 -3.045 1.00 94.56 92 THR A O 1
ATOM 739 N N . LYS A 1 93 ? 26.722 -3.621 -2.919 1.00 94.06 93 LYS A N 1
ATOM 740 C CA . LYS A 1 93 ? 28.155 -3.489 -2.614 1.00 94.06 93 LYS A CA 1
ATOM 741 C C . LYS A 1 93 ? 28.535 -4.005 -1.220 1.00 94.06 93 LYS A C 1
ATOM 743 O O . LYS A 1 93 ? 29.709 -4.268 -0.988 1.00 94.06 93 LYS A O 1
ATOM 748 N N . ASP A 1 94 ? 27.561 -4.119 -0.318 1.00 94.12 94 ASP A N 1
ATOM 749 C CA . ASP A 1 94 ? 27.786 -4.355 1.112 1.00 94.12 94 ASP A CA 1
ATOM 750 C C . ASP A 1 94 ? 27.354 -5.765 1.538 1.00 94.12 94 ASP A C 1
ATOM 752 O O . ASP A 1 94 ? 28.007 -6.388 2.373 1.00 94.12 94 ASP A O 1
ATOM 756 N N . LYS A 1 95 ? 26.236 -6.266 0.990 1.00 95.94 95 LYS A N 1
ATOM 757 C CA . LYS A 1 95 ? 25.672 -7.591 1.295 1.00 95.94 95 LYS A CA 1
ATOM 758 C C . LYS A 1 95 ? 24.608 -8.010 0.276 1.00 95.94 95 LYS A C 1
ATOM 760 O O . LYS A 1 95 ? 24.127 -7.196 -0.509 1.00 95.94 95 LYS A O 1
ATOM 765 N N . VAL A 1 96 ? 24.162 -9.263 0.357 1.00 97.50 96 VAL A N 1
ATOM 766 C CA . VAL A 1 96 ? 22.877 -9.670 -0.231 1.00 97.50 96 VAL A CA 1
ATOM 767 C C . VAL A 1 96 ? 21.734 -9.039 0.574 1.00 97.50 96 VAL A C 1
ATOM 769 O O . VAL A 1 96 ? 21.728 -9.082 1.807 1.00 97.50 96 VAL A O 1
ATOM 772 N N . GLN A 1 97 ? 20.776 -8.442 -0.127 1.00 97.88 97 GLN A N 1
ATOM 773 C CA . GLN A 1 97 ? 19.506 -7.965 0.415 1.00 97.88 97 GLN A CA 1
ATOM 774 C C . GLN A 1 97 ? 18.394 -8.957 0.068 1.00 97.88 97 GLN A C 1
ATOM 776 O O . GLN A 1 97 ? 18.461 -9.646 -0.948 1.00 97.88 97 GLN A O 1
ATOM 781 N N . GLN A 1 98 ? 17.367 -8.997 0.911 1.00 98.00 98 GLN A N 1
ATOM 782 C CA . GLN A 1 98 ? 16.133 -9.751 0.697 1.00 98.00 98 GLN A CA 1
ATOM 783 C C . GLN A 1 98 ? 14.975 -8.769 0.534 1.00 98.00 98 GLN A C 1
ATOM 785 O O . GLN A 1 98 ? 14.927 -7.753 1.243 1.00 98.00 98 GLN A O 1
ATOM 790 N N . ALA A 1 99 ? 14.040 -9.068 -0.366 1.00 98.25 99 ALA A N 1
ATOM 791 C CA . ALA A 1 99 ? 12.806 -8.306 -0.480 1.00 98.25 99 ALA A CA 1
ATOM 792 C C . ALA A 1 99 ? 12.034 -8.301 0.850 1.00 98.25 99 ALA A C 1
ATOM 794 O O . ALA A 1 99 ? 12.037 -9.271 1.608 1.00 98.25 99 ALA A O 1
ATOM 795 N N . ASN A 1 100 ? 11.442 -7.155 1.173 1.00 98.06 100 ASN A N 1
ATOM 796 C CA . ASN A 1 100 ? 10.717 -6.926 2.417 1.00 98.06 100 ASN A CA 1
ATOM 797 C C . ASN A 1 100 ? 9.748 -5.740 2.255 1.00 98.06 100 ASN A C 1
ATOM 799 O O . ASN A 1 100 ? 9.820 -4.989 1.278 1.00 98.06 100 ASN A O 1
ATOM 803 N N . TYR A 1 101 ? 8.878 -5.544 3.248 1.00 98.06 101 TYR A N 1
ATOM 804 C CA . TYR A 1 101 ? 7.944 -4.416 3.336 1.00 98.06 101 TYR A CA 1
ATOM 805 C C . TYR A 1 101 ? 8.323 -3.402 4.436 1.00 98.06 101 TYR A C 1
ATOM 807 O O . TYR A 1 101 ? 7.443 -2.813 5.072 1.00 98.06 101 TYR A O 1
ATOM 815 N N . PHE A 1 102 ? 9.616 -3.183 4.708 1.00 97.69 102 PHE A N 1
ATOM 816 C CA . PHE A 1 102 ? 10.032 -2.171 5.688 1.00 97.69 102 PHE A CA 1
ATOM 817 C C . PHE A 1 102 ? 9.533 -0.769 5.298 1.00 97.69 102 PHE A C 1
ATOM 819 O O . PHE A 1 102 ? 9.476 -0.398 4.127 1.00 97.69 102 PHE A O 1
ATOM 826 N N . GLY A 1 103 ? 9.115 0.006 6.302 1.00 96.50 103 GLY A N 1
ATOM 827 C CA . GLY A 1 103 ? 8.398 1.273 6.114 1.00 96.50 103 GLY A CA 1
ATOM 828 C C . GLY A 1 103 ? 6.877 1.131 5.944 1.00 96.50 103 GLY A C 1
ATOM 829 O O . GLY A 1 103 ? 6.163 2.115 6.127 1.00 96.50 103 GLY A O 1
ATOM 830 N N . SER A 1 104 ? 6.347 -0.070 5.676 1.00 97.69 104 SER A N 1
ATOM 831 C CA . SER A 1 104 ? 4.901 -0.317 5.713 1.00 97.69 104 SER A CA 1
ATOM 832 C C . SER A 1 104 ? 4.413 -0.498 7.149 1.00 97.69 104 SER A C 1
ATOM 834 O O . SER A 1 104 ? 4.786 -1.460 7.821 1.00 97.69 104 SER A O 1
ATOM 836 N N . LEU A 1 105 ? 3.521 0.387 7.608 1.00 96.75 105 LEU A N 1
ATOM 837 C CA . LEU A 1 105 ? 2.901 0.276 8.933 1.00 96.75 105 LEU A CA 1
ATOM 838 C C . LEU A 1 105 ? 2.155 -1.059 9.095 1.00 96.75 105 LEU A C 1
ATOM 840 O O . LEU A 1 105 ? 2.242 -1.679 10.148 1.00 96.75 105 LEU A O 1
ATOM 844 N N . THR A 1 106 ? 1.455 -1.547 8.067 1.00 96.69 106 THR A N 1
ATOM 845 C CA . THR A 1 106 ? 0.654 -2.774 8.211 1.00 96.69 106 THR A CA 1
ATOM 846 C C . THR A 1 106 ? 1.514 -4.034 8.242 1.00 96.69 106 THR A C 1
ATOM 848 O O . THR A 1 106 ? 1.212 -4.952 8.999 1.00 96.69 106 THR A O 1
ATOM 851 N N . GLN A 1 107 ? 2.598 -4.075 7.460 1.00 97.00 107 GLN A N 1
ATOM 852 C CA . GLN A 1 107 ? 3.423 -5.279 7.303 1.00 97.00 107 GLN A CA 1
ATOM 853 C C . GLN A 1 107 ? 4.620 -5.355 8.256 1.00 97.00 107 GLN A C 1
ATOM 855 O O . GLN A 1 107 ? 5.011 -6.455 8.634 1.00 97.00 107 GLN A O 1
ATOM 860 N N . ALA A 1 108 ? 5.202 -4.211 8.628 1.00 96.12 108 ALA A N 1
ATOM 861 C CA . ALA A 1 108 ? 6.476 -4.126 9.346 1.00 96.12 108 ALA A CA 1
ATOM 862 C C . ALA A 1 108 ? 6.385 -3.370 10.686 1.00 96.12 108 ALA A C 1
ATOM 864 O O . ALA A 1 108 ? 7.410 -2.952 11.222 1.00 96.12 108 ALA A O 1
ATOM 865 N N . SER A 1 109 ? 5.179 -3.187 11.238 1.00 96.25 109 SER A N 1
ATOM 866 C CA . SER A 1 109 ? 4.984 -2.650 12.590 1.00 96.25 109 SER A CA 1
ATOM 867 C C . SER A 1 109 ? 4.229 -3.622 13.493 1.00 96.25 109 SER A C 1
ATOM 869 O O . SER A 1 109 ? 3.515 -4.520 13.031 1.00 96.25 109 SER A O 1
ATOM 871 N N . SER A 1 110 ? 4.392 -3.425 14.797 1.00 96.38 110 SER A N 1
ATOM 872 C CA . SER A 1 110 ? 3.728 -4.190 15.842 1.00 96.38 110 SER A CA 1
ATOM 873 C C . SER A 1 110 ? 2.919 -3.283 16.764 1.00 96.38 110 SER A C 1
ATOM 875 O O . SER A 1 110 ? 3.154 -2.078 16.863 1.00 96.38 110 SER A O 1
ATOM 877 N N . ILE A 1 111 ? 1.956 -3.881 17.456 1.00 96.38 111 ILE A N 1
ATOM 878 C CA . ILE A 1 111 ? 1.089 -3.210 18.421 1.00 96.38 111 ILE A CA 1
ATOM 879 C C . ILE A 1 111 ? 1.086 -3.992 19.731 1.00 96.38 111 ILE A C 1
ATOM 881 O O . ILE A 1 111 ? 1.051 -5.224 19.721 1.00 96.38 111 ILE A O 1
ATOM 885 N N . ARG A 1 112 ? 1.138 -3.286 20.865 1.00 96.44 112 ARG A N 1
ATOM 886 C CA . ARG A 1 112 ? 0.988 -3.912 22.181 1.00 96.44 112 ARG A CA 1
ATOM 887 C C . ARG A 1 112 ? -0.471 -4.331 22.362 1.00 96.44 112 ARG A C 1
ATOM 889 O O . ARG A 1 112 ? -1.361 -3.488 22.311 1.00 96.44 112 ARG A O 1
ATOM 896 N N . VAL A 1 113 ? -0.694 -5.618 22.606 1.00 96.06 113 VAL A N 1
ATOM 897 C CA . VAL A 1 113 ? -2.026 -6.209 22.828 1.00 96.06 113 VAL A CA 1
ATOM 898 C C . VAL A 1 113 ? -2.325 -6.471 24.305 1.00 96.06 113 VAL A C 1
ATOM 900 O O . VAL A 1 113 ? -3.484 -6.618 24.676 1.00 96.06 113 VAL A O 1
ATOM 903 N N . GLY A 1 114 ? -1.304 -6.501 25.169 1.00 95.56 114 GLY A N 1
ATOM 904 C CA . GLY A 1 114 ? -1.497 -6.712 26.604 1.00 95.56 114 GLY A CA 1
ATOM 905 C C . GLY A 1 114 ? -0.193 -6.863 27.381 1.00 95.56 114 GLY A C 1
ATOM 906 O O . GLY A 1 114 ? 0.818 -6.222 27.070 1.00 95.56 114 GLY A O 1
ATOM 907 N N . SER A 1 115 ? -0.230 -7.711 28.407 1.00 95.56 115 SER A N 1
ATOM 908 C CA . SER A 1 115 ? 0.923 -8.098 29.223 1.00 95.56 115 SER A CA 1
ATOM 909 C C . SER A 1 115 ? 0.729 -9.488 29.831 1.00 95.56 115 SER A C 1
ATOM 911 O O . SER A 1 115 ? -0.388 -9.831 30.211 1.00 95.56 115 SER A O 1
ATOM 913 N N . PHE A 1 116 ? 1.809 -10.255 29.971 1.00 95.31 116 PHE A N 1
ATOM 914 C CA . PHE A 1 116 ? 1.820 -11.596 30.564 1.00 95.31 116 PHE A CA 1
ATOM 915 C C . PHE A 1 116 ? 3.043 -11.726 31.477 1.00 95.31 116 PHE A C 1
ATOM 917 O O . PHE A 1 116 ? 4.147 -11.370 31.078 1.00 95.31 116 PHE A O 1
ATOM 924 N N . ASN A 1 117 ? 2.843 -12.175 32.719 1.00 95.19 117 ASN A N 1
ATOM 925 C CA . ASN A 1 117 ? 3.886 -12.292 33.754 1.00 95.19 117 ASN A CA 1
ATOM 926 C C . ASN A 1 117 ? 4.760 -11.029 33.952 1.00 95.19 117 ASN A C 1
ATOM 928 O O . ASN A 1 117 ? 5.924 -11.121 34.326 1.00 95.19 117 ASN A O 1
ATOM 932 N N . GLY A 1 118 ? 4.195 -9.841 33.707 1.00 93.75 118 GLY A N 1
ATOM 933 C CA . GLY A 1 118 ? 4.892 -8.551 33.796 1.00 93.75 118 GLY A CA 1
ATOM 934 C C . GLY A 1 118 ? 5.581 -8.090 32.504 1.00 93.75 118 GLY A C 1
ATOM 935 O O . GLY A 1 118 ? 5.881 -6.905 32.387 1.00 93.75 118 GLY A O 1
ATOM 936 N N . GLU A 1 119 ? 5.767 -8.962 31.508 1.00 95.25 119 GLU A N 1
ATOM 937 C CA . GLU A 1 119 ? 6.224 -8.556 30.173 1.00 95.25 119 GLU A CA 1
ATOM 938 C C . GLU A 1 119 ? 5.098 -7.928 29.348 1.00 95.25 119 GLU A C 1
ATOM 940 O O . GLU A 1 119 ? 3.940 -8.341 29.428 1.00 95.25 119 GLU A O 1
ATOM 945 N N . GLU A 1 120 ? 5.450 -6.994 28.465 1.00 96.38 120 GLU A N 1
ATOM 946 C CA . GLU A 1 120 ? 4.553 -6.520 27.411 1.00 96.38 120 GLU A CA 1
ATOM 947 C C . GLU A 1 120 ? 4.454 -7.540 26.264 1.00 96.38 120 GLU A C 1
ATOM 949 O O . GLU A 1 120 ? 5.448 -8.139 25.830 1.00 96.38 120 GLU A O 1
ATOM 954 N N . ILE A 1 121 ? 3.231 -7.725 25.757 1.00 97.12 121 ILE A N 1
ATOM 955 C CA . ILE A 1 121 ? 2.933 -8.642 24.653 1.00 97.12 121 ILE A CA 1
ATOM 956 C C . ILE A 1 121 ? 2.530 -7.848 23.418 1.00 97.12 121 ILE A C 1
ATOM 958 O O . ILE A 1 121 ? 1.642 -6.993 23.481 1.00 97.12 121 ILE A O 1
ATOM 962 N N . TYR A 1 122 ? 3.183 -8.157 22.299 1.00 97.38 122 TYR A N 1
ATOM 963 C CA . TYR A 1 122 ? 3.007 -7.497 21.009 1.00 97.38 122 TYR A CA 1
ATOM 964 C C . TYR A 1 122 ? 2.526 -8.476 19.935 1.00 97.38 122 TYR A C 1
ATOM 966 O O . TYR A 1 122 ? 2.897 -9.646 19.961 1.00 97.38 122 TYR A O 1
ATOM 974 N N . ALA A 1 123 ? 1.761 -7.978 18.966 1.00 96.88 123 ALA A N 1
ATOM 975 C CA . ALA A 1 123 ? 1.356 -8.708 17.763 1.00 96.88 123 ALA A CA 1
ATOM 976 C C . ALA A 1 123 ? 1.713 -7.912 16.489 1.00 96.88 123 ALA A C 1
ATOM 978 O O . ALA A 1 123 ? 1.865 -6.685 16.574 1.00 96.88 123 ALA A O 1
ATOM 979 N N . PRO A 1 124 ? 1.837 -8.550 15.305 1.00 96.50 124 PRO A N 1
ATOM 980 C CA . PRO A 1 124 ? 1.926 -7.835 14.031 1.00 96.50 124 PRO A CA 1
ATOM 981 C C . PRO A 1 124 ? 0.678 -6.974 13.805 1.00 96.50 124 PRO A C 1
ATOM 983 O O . PRO A 1 124 ? -0.436 -7.435 14.056 1.00 96.50 124 PRO A O 1
ATOM 986 N N . PHE A 1 125 ? 0.824 -5.762 13.259 1.00 96.25 125 PHE A N 1
ATOM 987 C CA . PHE A 1 125 ? -0.332 -4.899 12.971 1.00 96.25 125 PHE A CA 1
ATOM 988 C C . PHE A 1 125 ? -1.350 -5.586 12.042 1.00 96.25 125 PHE A C 1
ATOM 990 O O . PHE A 1 125 ? -2.554 -5.559 12.300 1.00 96.25 125 PHE A O 1
ATOM 997 N N . LYS A 1 126 ? -0.865 -6.272 10.999 1.00 95.25 126 LYS A N 1
ATOM 998 C CA . LYS A 1 126 ? -1.683 -7.065 10.066 1.00 95.25 126 LYS A CA 1
ATOM 999 C C . LYS A 1 126 ? -2.414 -8.272 10.674 1.00 95.25 126 LYS A C 1
ATOM 1001 O O . LYS A 1 126 ? -3.274 -8.825 10.003 1.00 95.25 126 LYS A O 1
ATOM 1006 N N . ASN A 1 127 ? -2.116 -8.654 11.919 1.00 94.50 127 ASN A N 1
ATOM 1007 C CA . ASN A 1 127 ? -2.775 -9.768 12.611 1.00 94.50 127 ASN A CA 1
ATOM 1008 C C . ASN A 1 127 ? -3.837 -9.289 13.629 1.00 94.50 127 ASN A C 1
ATOM 1010 O O . ASN A 1 127 ? -4.428 -10.109 14.325 1.00 94.50 127 ASN A O 1
ATOM 1014 N N . LEU A 1 128 ? -4.116 -7.978 13.715 1.00 94.38 128 LEU A N 1
ATOM 1015 C CA . LEU A 1 128 ? -5.217 -7.433 14.530 1.00 94.38 128 LEU A CA 1
ATOM 1016 C C . LEU A 1 128 ? -6.607 -7.869 14.040 1.00 94.38 128 LEU A C 1
ATOM 1018 O O . LEU A 1 128 ? -7.514 -8.097 14.836 1.00 94.38 128 LEU A O 1
ATOM 1022 N N . LEU A 1 129 ? -6.776 -7.902 12.719 1.00 95.00 129 LEU A N 1
ATOM 1023 C CA . LEU A 1 129 ? -7.993 -8.235 11.981 1.00 95.00 129 LEU A CA 1
ATOM 1024 C C . LEU A 1 129 ? -7.572 -8.835 10.629 1.00 95.00 129 LEU A C 1
ATOM 1026 O O . LEU A 1 129 ? -6.455 -8.563 10.191 1.00 95.00 129 LEU A O 1
ATOM 1030 N N . PRO A 1 130 ? -8.439 -9.588 9.930 1.00 94.88 130 PRO A N 1
ATOM 1031 C CA . PRO A 1 130 ? -8.153 -10.051 8.575 1.00 94.88 130 PRO A CA 1
ATOM 1032 C C . PRO A 1 130 ? -7.859 -8.878 7.625 1.00 94.88 130 PRO A C 1
ATOM 1034 O O . PRO A 1 130 ? -8.666 -7.958 7.488 1.00 94.88 130 PRO A O 1
ATOM 1037 N N . MET A 1 131 ? -6.700 -8.910 6.966 1.00 95.81 131 MET A N 1
ATOM 1038 C CA . MET A 1 131 ? -6.256 -7.902 5.998 1.00 95.81 131 MET A CA 1
ATOM 1039 C C . MET A 1 131 ? -5.742 -8.578 4.724 1.00 95.81 131 MET A C 1
ATOM 1041 O O . MET A 1 131 ? -5.269 -9.711 4.759 1.00 95.81 131 MET A O 1
ATOM 1045 N N . VAL A 1 132 ? -5.803 -7.860 3.601 1.00 97.19 132 VAL A N 1
ATOM 1046 C CA . VAL A 1 132 ? -5.196 -8.293 2.334 1.00 97.19 132 VAL A CA 1
ATOM 1047 C C . VAL A 1 132 ? -3.673 -8.318 2.483 1.00 97.19 132 VAL A C 1
ATOM 1049 O O . VAL A 1 132 ? -3.077 -7.322 2.902 1.00 97.19 132 VAL A O 1
ATOM 1052 N N . ASN A 1 133 ? -3.039 -9.435 2.118 1.00 96.56 133 ASN A N 1
ATOM 1053 C CA . ASN A 1 133 ? -1.590 -9.490 1.972 1.00 96.56 133 ASN A CA 1
ATOM 1054 C C . ASN A 1 133 ? -1.185 -8.715 0.701 1.00 96.56 133 ASN A C 1
ATOM 1056 O O . ASN A 1 133 ? -1.761 -8.980 -0.355 1.00 96.56 133 ASN A O 1
ATOM 1060 N N . PRO A 1 134 ? -0.224 -7.771 0.743 1.00 97.25 134 PRO A N 1
ATOM 1061 C CA . PRO A 1 134 ? 0.207 -7.041 -0.449 1.00 97.25 134 PRO A CA 1
ATOM 1062 C C . PRO A 1 134 ? 0.638 -7.928 -1.625 1.00 97.25 134 PRO A C 1
ATOM 1064 O O . PRO A 1 134 ? 0.434 -7.527 -2.766 1.00 97.25 134 PRO A O 1
ATOM 1067 N N . ASP A 1 135 ? 1.144 -9.137 -1.367 1.00 97.56 135 ASP A N 1
ATOM 1068 C CA . ASP A 1 135 ? 1.541 -10.100 -2.407 1.00 97.56 135 ASP A CA 1
ATOM 1069 C C . ASP A 1 135 ? 0.356 -10.581 -3.278 1.00 97.56 135 ASP A C 1
ATOM 1071 O O . ASP A 1 135 ? 0.540 -10.893 -4.456 1.00 97.56 135 ASP A O 1
ATOM 1075 N N . ASP A 1 136 ? -0.867 -10.580 -2.728 1.00 97.31 136 ASP A N 1
ATOM 1076 C CA . ASP A 1 136 ? -2.112 -10.948 -3.423 1.00 97.31 136 ASP A CA 1
ATOM 1077 C C . ASP A 1 136 ? -2.709 -9.791 -4.256 1.00 97.31 136 ASP A C 1
ATOM 1079 O O . ASP A 1 136 ? -3.751 -9.951 -4.903 1.00 97.31 136 ASP A O 1
ATOM 1083 N N . VAL A 1 137 ? -2.096 -8.600 -4.227 1.00 98.06 137 VAL A N 1
ATOM 1084 C CA . VAL A 1 137 ? -2.638 -7.400 -4.879 1.00 98.06 137 VAL A CA 1
ATOM 1085 C C . VAL A 1 137 ? -2.296 -7.377 -6.366 1.00 98.06 137 VAL A C 1
ATOM 1087 O O . VAL A 1 137 ? -1.134 -7.342 -6.771 1.00 98.06 137 VAL A O 1
ATOM 1090 N N . VAL A 1 138 ? -3.334 -7.314 -7.201 1.00 97.75 138 VAL A N 1
ATOM 1091 C CA . VAL A 1 138 ? -3.191 -7.178 -8.654 1.00 97.75 138 VAL A CA 1
ATOM 1092 C C . VAL A 1 138 ? -3.130 -5.697 -9.017 1.00 97.75 138 VAL A C 1
ATOM 1094 O O . VAL A 1 138 ? -4.113 -4.969 -8.865 1.00 97.75 138 VAL A O 1
ATOM 1097 N N . PHE A 1 139 ? -1.981 -5.245 -9.518 1.00 98.19 139 PHE A N 1
ATOM 1098 C CA . PHE A 1 139 ? -1.787 -3.862 -9.950 1.00 98.19 139 PHE A CA 1
ATOM 1099 C C . PHE A 1 139 ? -2.143 -3.650 -11.422 1.00 98.19 139 PHE A C 1
ATOM 1101 O O . PHE A 1 139 ? -1.812 -4.453 -12.291 1.00 98.19 139 PHE A O 1
ATOM 1108 N N . GLY A 1 140 ? -2.779 -2.513 -11.684 1.00 98.19 140 GLY A N 1
ATOM 1109 C CA . GLY A 1 140 ? -2.996 -1.942 -13.006 1.00 98.19 140 GLY A CA 1
ATOM 1110 C C . GLY A 1 140 ? -2.969 -0.418 -12.924 1.00 98.19 140 GLY A C 1
ATOM 1111 O O . GLY A 1 140 ? -2.710 0.160 -11.863 1.00 98.19 140 GLY A O 1
ATOM 1112 N N . GLY A 1 141 ? -3.298 0.269 -14.015 1.00 98.12 141 GLY A N 1
ATOM 1113 C CA . GLY A 1 141 ? -3.445 1.719 -13.968 1.00 98.12 141 GLY A CA 1
ATOM 1114 C C . GLY A 1 141 ? -3.278 2.431 -15.297 1.00 98.12 141 GLY A C 1
ATOM 1115 O O . GLY A 1 141 ? -3.205 1.814 -16.359 1.00 98.12 141 GLY A O 1
ATOM 1116 N N . TRP A 1 142 ? -3.195 3.753 -15.194 1.00 98.44 142 TRP A N 1
ATOM 1117 C CA . TRP A 1 142 ? -3.049 4.689 -16.299 1.00 98.44 142 TRP A CA 1
ATOM 1118 C C . TRP A 1 142 ? -1.786 5.533 -16.131 1.00 98.44 142 TRP A C 1
ATOM 1120 O O . TRP A 1 142 ? -1.401 5.873 -15.011 1.00 98.44 142 TRP A O 1
ATOM 1130 N N . ASP A 1 143 ? -1.172 5.948 -17.230 1.00 97.94 143 ASP A N 1
ATOM 1131 C CA . ASP A 1 143 ? -0.152 7.002 -17.260 1.00 97.94 143 ASP A CA 1
ATOM 1132 C C . ASP A 1 143 ? -0.337 7.815 -18.547 1.00 97.94 143 ASP A C 1
ATOM 1134 O O . ASP A 1 143 ? -0.977 7.359 -19.490 1.00 97.94 143 ASP A O 1
ATOM 1138 N N . ILE A 1 144 ? 0.210 9.028 -18.597 1.00 96.56 144 ILE A N 1
ATOM 1139 C CA . ILE A 1 144 ? 0.261 9.803 -19.847 1.00 96.56 144 ILE A CA 1
ATOM 1140 C C . ILE A 1 144 ? 1.379 9.303 -20.781 1.00 96.56 144 ILE A C 1
ATOM 1142 O O . ILE A 1 144 ? 1.431 9.704 -21.939 1.00 96.56 144 ILE A O 1
ATOM 1146 N N . SER A 1 145 ? 2.265 8.436 -20.277 1.00 96.75 145 SER A N 1
ATOM 1147 C CA . SER A 1 145 ? 3.350 7.767 -20.998 1.00 96.75 145 SER A CA 1
ATOM 1148 C C . SER A 1 145 ? 3.006 6.296 -21.264 1.00 96.75 145 SER A C 1
ATOM 1150 O O . SER A 1 145 ? 2.631 5.585 -20.338 1.00 96.75 145 SER A O 1
ATOM 1152 N N . ASP A 1 146 ? 3.209 5.818 -22.492 1.00 97.50 146 ASP A N 1
ATOM 1153 C CA . ASP A 1 146 ? 3.079 4.398 -22.890 1.00 97.50 146 ASP A CA 1
ATOM 1154 C C . ASP A 1 146 ? 4.209 3.479 -22.376 1.00 97.50 146 ASP A C 1
ATOM 1156 O O . ASP A 1 146 ? 4.185 2.268 -22.594 1.00 97.50 146 ASP A O 1
ATOM 1160 N N . MET A 1 147 ? 5.205 4.036 -21.685 1.00 97.94 147 MET A N 1
ATOM 1161 C CA . MET A 1 147 ? 6.365 3.298 -21.188 1.00 97.94 147 MET A CA 1
ATOM 1162 C C . MET A 1 147 ? 5.955 2.185 -20.211 1.00 97.94 147 MET A C 1
ATOM 1164 O O . MET A 1 147 ? 5.391 2.465 -19.150 1.00 97.94 147 MET A O 1
ATOM 1168 N N . ASN A 1 148 ? 6.304 0.938 -20.552 1.00 98.62 148 ASN A N 1
ATOM 1169 C CA . ASN A 1 148 ? 6.116 -0.235 -19.695 1.00 98.62 148 ASN A CA 1
ATOM 1170 C C . ASN A 1 148 ? 6.815 -0.075 -18.332 1.00 98.62 148 ASN A C 1
ATOM 1172 O O . ASN A 1 148 ? 7.745 0.724 -18.177 1.00 98.62 148 ASN A O 1
ATOM 1176 N N . LEU A 1 149 ? 6.393 -0.852 -17.333 1.00 98.69 149 LEU A N 1
ATOM 1177 C CA . LEU A 1 149 ? 6.910 -0.686 -15.979 1.00 98.69 149 LEU A CA 1
ATOM 1178 C C . LEU A 1 149 ? 8.394 -1.030 -15.815 1.00 98.69 149 LEU A C 1
ATOM 1180 O O . LEU A 1 149 ? 9.026 -0.431 -14.946 1.00 98.69 149 LEU A O 1
ATOM 1184 N N . ALA A 1 150 ? 8.972 -1.932 -16.614 1.00 98.56 150 ALA A N 1
ATOM 1185 C CA . ALA A 1 150 ? 10.401 -2.238 -16.518 1.00 98.56 150 ALA A CA 1
ATOM 1186 C C . ALA A 1 150 ? 11.270 -1.038 -16.933 1.00 98.56 150 ALA A C 1
ATOM 1188 O O . ALA A 1 150 ? 12.202 -0.653 -16.221 1.00 98.56 150 ALA A O 1
ATOM 1189 N N . ASP A 1 151 ? 10.913 -0.382 -18.035 1.00 98.56 151 ASP A N 1
ATOM 1190 C CA . ASP A 1 151 ? 11.606 0.817 -18.503 1.00 98.56 151 ASP A CA 1
ATOM 1191 C C . ASP A 1 151 ? 11.252 2.043 -17.638 1.00 98.56 151 ASP A C 1
ATOM 1193 O O . ASP A 1 151 ? 12.108 2.891 -17.367 1.00 98.56 151 ASP A O 1
ATOM 1197 N N . ALA A 1 152 ? 10.030 2.108 -17.091 1.00 98.44 152 ALA A N 1
ATOM 1198 C CA . ALA A 1 152 ? 9.642 3.127 -16.116 1.00 98.44 152 ALA A CA 1
ATOM 1199 C C . ALA A 1 152 ? 10.403 2.991 -14.783 1.00 98.44 152 ALA A C 1
ATOM 1201 O O . ALA A 1 152 ? 10.771 4.006 -14.189 1.00 98.44 152 ALA A O 1
ATOM 1202 N N . MET A 1 153 ? 10.683 1.764 -14.336 1.00 98.56 153 MET A N 1
ATOM 1203 C CA . MET A 1 153 ? 11.533 1.444 -13.185 1.00 98.56 153 MET A CA 1
ATOM 1204 C C . MET A 1 153 ? 12.981 1.900 -13.427 1.00 98.56 153 MET A C 1
ATOM 1206 O O . MET A 1 153 ? 13.549 2.604 -12.586 1.00 98.56 153 MET A O 1
ATOM 1210 N N . ALA A 1 154 ? 13.549 1.594 -14.598 1.00 98.31 154 ALA A N 1
ATOM 1211 C CA . ALA A 1 154 ? 14.885 2.055 -14.984 1.00 98.31 154 ALA A CA 1
ATOM 1212 C C . ALA A 1 154 ? 14.970 3.594 -15.077 1.00 98.31 154 ALA A C 1
ATOM 1214 O O . ALA A 1 154 ? 15.933 4.206 -14.606 1.00 98.31 154 ALA A O 1
ATOM 1215 N N . ARG A 1 155 ? 13.922 4.245 -15.603 1.00 97.94 155 ARG A N 1
ATOM 1216 C CA . ARG A 1 155 ? 13.746 5.709 -15.599 1.00 97.94 155 ARG A CA 1
ATOM 1217 C C . ARG A 1 155 ? 13.658 6.285 -14.180 1.00 97.94 155 ARG A C 1
ATOM 1219 O O . ARG A 1 155 ? 14.184 7.371 -13.942 1.00 97.94 155 ARG A O 1
ATOM 1226 N N . ALA A 1 156 ? 13.000 5.583 -13.256 1.00 97.94 156 ALA A N 1
ATOM 1227 C CA . ALA A 1 156 ? 12.781 6.032 -11.882 1.00 97.94 156 ALA A CA 1
ATOM 1228 C C . ALA A 1 156 ? 14.045 5.978 -11.007 1.00 97.94 156 ALA A C 1
ATOM 1230 O O . ALA A 1 156 ? 14.169 6.799 -10.098 1.00 97.94 156 ALA A O 1
ATOM 1231 N N . LYS A 1 157 ? 14.977 5.052 -11.293 1.00 98.12 157 LYS A N 1
ATOM 1232 C CA . LYS A 1 157 ? 16.278 4.894 -10.604 1.00 98.12 157 LYS A CA 1
ATOM 1233 C C . LYS A 1 157 ? 16.163 4.696 -9.082 1.00 98.12 157 LYS A C 1
ATOM 1235 O O . LYS A 1 157 ? 16.964 5.238 -8.326 1.00 98.12 157 LYS A O 1
ATOM 1240 N N . VAL A 1 158 ? 15.151 3.941 -8.645 1.00 98.38 158 VAL A N 1
ATOM 1241 C CA . VAL A 1 158 ? 14.876 3.677 -7.217 1.00 98.38 158 VAL A CA 1
ATOM 1242 C C . VAL A 1 158 ? 15.511 2.369 -6.733 1.00 98.38 158 VAL A C 1
ATOM 1244 O O . VAL A 1 158 ? 16.116 2.351 -5.667 1.00 98.38 158 VAL A O 1
ATOM 1247 N N . PHE A 1 159 ? 15.395 1.286 -7.505 1.00 98.19 159 PHE A N 1
ATOM 1248 C CA . PHE A 1 159 ? 15.977 -0.016 -7.164 1.00 98.19 159 PHE A CA 1
ATOM 1249 C C . PHE A 1 159 ? 17.433 -0.151 -7.623 1.00 98.19 159 PHE A C 1
ATOM 1251 O O . PHE A 1 159 ? 17.840 0.473 -8.607 1.00 98.19 159 PHE A O 1
ATOM 1258 N N . ASP A 1 160 ? 18.194 -1.030 -6.966 1.00 97.69 160 ASP A N 1
ATOM 1259 C CA . ASP A 1 160 ? 19.517 -1.456 -7.429 1.00 97.69 160 ASP A CA 1
ATOM 1260 C C . ASP A 1 160 ? 19.457 -2.088 -8.827 1.00 97.69 160 ASP A C 1
ATOM 1262 O O . ASP A 1 160 ? 18.490 -2.758 -9.189 1.00 97.69 160 ASP A O 1
ATOM 1266 N N . ILE A 1 161 ? 20.524 -1.910 -9.612 1.00 97.06 161 ILE A N 1
ATOM 1267 C CA . ILE A 1 161 ? 20.598 -2.370 -11.012 1.00 97.06 161 ILE A CA 1
ATOM 1268 C C . ILE A 1 161 ? 20.396 -3.889 -11.134 1.00 97.06 161 ILE A C 1
ATOM 1270 O O . ILE A 1 161 ? 19.859 -4.350 -12.138 1.00 97.06 161 ILE A O 1
ATOM 1274 N N . ASP A 1 162 ? 20.809 -4.669 -10.135 1.00 97.25 162 ASP A N 1
ATOM 1275 C CA . ASP A 1 162 ? 20.610 -6.119 -10.149 1.00 97.25 162 ASP A CA 1
ATOM 1276 C C . ASP A 1 162 ? 19.133 -6.499 -9.959 1.00 97.25 162 ASP A C 1
ATOM 1278 O O . ASP A 1 162 ? 18.560 -7.185 -10.804 1.00 97.25 162 ASP A O 1
ATOM 1282 N N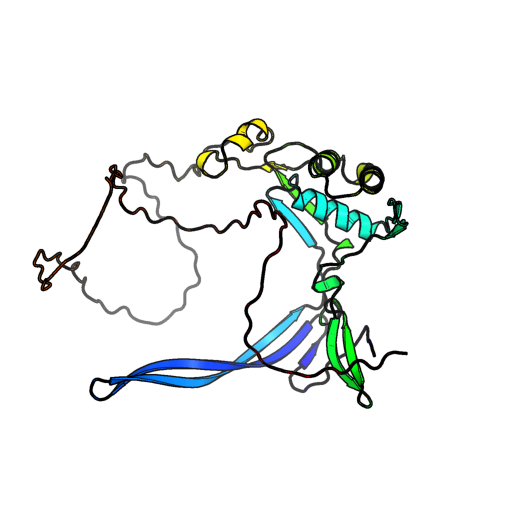 . LEU A 1 163 ? 18.471 -5.928 -8.945 1.00 98.50 163 LEU A N 1
ATOM 1283 C CA . LEU A 1 163 ? 17.029 -6.077 -8.739 1.00 98.50 163 LEU A CA 1
ATOM 1284 C C . LEU A 1 163 ? 16.220 -5.611 -9.965 1.00 98.50 163 LEU A C 1
ATOM 1286 O O . LEU A 1 163 ? 15.257 -6.270 -10.344 1.00 98.50 163 LEU A O 1
ATOM 1290 N N . GLN A 1 164 ? 16.635 -4.534 -10.647 1.00 98.50 164 GLN A N 1
ATOM 1291 C CA . GLN A 1 164 ? 15.994 -4.100 -11.898 1.00 98.50 164 GLN A CA 1
ATOM 1292 C C . GLN A 1 164 ? 16.079 -5.153 -13.017 1.00 98.50 164 GLN A C 1
ATOM 1294 O O . GLN A 1 164 ? 15.122 -5.304 -13.777 1.00 98.50 164 GLN A O 1
ATOM 1299 N N . LYS A 1 165 ? 17.194 -5.892 -13.133 1.00 98.25 165 LYS A N 1
ATOM 1300 C CA . LYS A 1 165 ? 17.318 -6.995 -14.104 1.00 98.25 165 LYS A CA 1
ATOM 1301 C C . LYS A 1 165 ? 16.403 -8.156 -13.732 1.00 98.25 165 LYS A C 1
ATOM 1303 O O . LYS A 1 165 ? 15.694 -8.655 -14.598 1.00 98.25 165 LYS A O 1
ATOM 1308 N N . GLN A 1 166 ? 16.402 -8.552 -12.457 1.00 98.62 166 GLN A N 1
ATOM 1309 C CA . GLN A 1 166 ? 15.583 -9.660 -11.956 1.00 98.62 166 GLN A CA 1
ATOM 1310 C C . GLN A 1 166 ? 14.075 -9.368 -12.082 1.00 98.62 166 GLN A C 1
ATOM 1312 O O . GLN A 1 166 ? 13.302 -10.254 -12.431 1.00 98.62 166 GLN A O 1
ATOM 1317 N N . LEU A 1 167 ? 13.656 -8.113 -11.889 1.00 98.62 167 LEU A N 1
ATOM 1318 C CA . LEU A 1 167 ? 12.263 -7.681 -12.047 1.00 98.62 167 LEU A CA 1
ATOM 1319 C C . LEU A 1 167 ? 11.811 -7.496 -13.506 1.00 98.62 167 LEU A C 1
ATOM 1321 O O . LEU A 1 167 ? 10.606 -7.499 -13.764 1.00 98.62 167 LEU A O 1
ATOM 1325 N N . ARG A 1 168 ? 12.730 -7.329 -14.470 1.00 98.56 168 ARG A N 1
ATOM 1326 C CA . ARG A 1 168 ? 12.371 -6.994 -15.861 1.00 98.56 168 ARG A CA 1
ATOM 1327 C C . ARG A 1 168 ? 11.363 -7.969 -16.502 1.00 98.56 168 ARG A C 1
ATOM 1329 O O . ARG A 1 168 ? 10.363 -7.456 -17.011 1.00 98.56 168 ARG A O 1
ATOM 1336 N N . PRO A 1 169 ? 11.535 -9.308 -16.448 1.00 98.50 169 PRO A N 1
ATOM 1337 C CA . PRO A 1 169 ? 10.616 -10.250 -17.102 1.00 98.50 169 PRO A CA 1
ATOM 1338 C C . PRO A 1 169 ? 9.173 -10.167 -16.583 1.00 98.50 169 PRO A C 1
ATOM 1340 O O . PRO A 1 169 ? 8.229 -10.458 -17.312 1.00 98.50 169 PRO A O 1
ATOM 1343 N N . TYR A 1 170 ? 8.991 -9.733 -15.333 1.00 98.44 170 TYR A N 1
ATOM 1344 C CA . TYR A 1 170 ? 7.676 -9.551 -14.718 1.00 98.44 170 TYR A CA 1
ATOM 1345 C C . TYR A 1 170 ? 7.016 -8.215 -15.089 1.00 98.44 170 TYR A C 1
ATOM 1347 O O . TYR A 1 170 ? 5.797 -8.093 -15.004 1.00 98.44 170 TYR A O 1
ATOM 1355 N N . MET A 1 171 ? 7.804 -7.198 -15.459 1.00 98.50 171 MET A N 1
ATOM 1356 C CA . MET A 1 171 ? 7.354 -5.801 -15.564 1.00 98.50 171 MET A CA 1
ATOM 1357 C C . MET A 1 171 ? 7.378 -5.232 -16.991 1.00 98.50 171 MET A C 1
ATOM 1359 O O . MET A 1 171 ? 6.773 -4.187 -17.230 1.00 98.50 171 MET A O 1
ATOM 1363 N N . GLU A 1 172 ? 8.043 -5.875 -17.955 1.00 98.31 172 GLU A N 1
ATOM 1364 C CA . GLU A 1 172 ? 8.144 -5.342 -19.326 1.00 98.31 172 GLU A CA 1
ATOM 1365 C C . GLU A 1 172 ? 6.867 -5.519 -20.166 1.00 98.31 172 GLU A C 1
ATOM 1367 O O . GLU A 1 172 ? 6.615 -4.730 -21.074 1.00 98.31 172 GLU A O 1
ATOM 1372 N N . SER A 1 173 ? 6.006 -6.477 -19.810 1.00 98.19 173 SER A N 1
ATOM 1373 C CA . SER A 1 173 ? 4.656 -6.632 -20.377 1.00 98.19 173 SER A CA 1
ATOM 1374 C C . SER A 1 173 ? 3.614 -5.689 -19.752 1.00 98.19 173 SER A C 1
ATOM 1376 O O . SER A 1 173 ? 2.518 -5.529 -20.291 1.00 98.19 173 SER A O 1
ATOM 1378 N N . MET A 1 174 ? 3.936 -5.042 -18.625 1.00 98.44 174 MET A N 1
ATOM 1379 C CA . MET A 1 174 ? 3.019 -4.166 -17.891 1.00 98.44 174 ME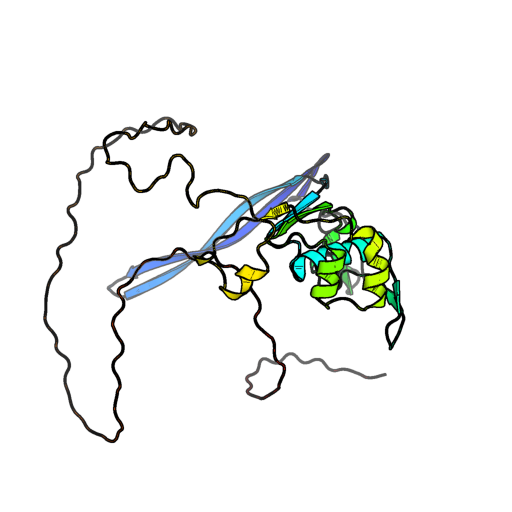T A CA 1
ATOM 1380 C C . MET A 1 174 ? 3.021 -2.753 -18.488 1.00 98.44 174 MET A C 1
ATOM 1382 O O . MET A 1 174 ? 3.778 -1.880 -18.061 1.00 98.44 174 MET A O 1
ATOM 1386 N N . VAL A 1 175 ? 2.169 -2.529 -19.489 1.00 98.44 175 VAL A N 1
ATOM 1387 C CA . VAL A 1 175 ? 1.969 -1.224 -20.146 1.00 98.44 175 VAL A CA 1
ATOM 1388 C C . VAL A 1 175 ? 0.799 -0.464 -19.497 1.00 98.44 175 VAL A C 1
ATOM 1390 O O . VAL A 1 175 ? -0.289 -1.034 -19.371 1.00 98.44 175 VAL A O 1
ATOM 1393 N N . PRO A 1 176 ? 0.964 0.814 -19.097 1.00 98.44 176 PRO A N 1
ATOM 1394 C CA . PRO A 1 176 ? -0.141 1.624 -18.587 1.00 98.44 176 PRO A CA 1
ATOM 1395 C C . PRO A 1 176 ? -1.220 1.917 -19.634 1.00 98.44 176 PRO A C 1
ATOM 1397 O O . PRO A 1 176 ? -0.931 2.193 -20.799 1.00 98.44 176 PRO A O 1
ATOM 1400 N N . LEU A 1 177 ? -2.479 1.939 -19.195 1.00 98.25 177 LEU A N 1
ATOM 1401 C CA . LEU A 1 177 ? -3.595 2.407 -20.015 1.00 98.25 177 LEU A CA 1
ATOM 1402 C C . LEU A 1 177 ? -3.462 3.922 -20.306 1.00 98.25 177 LEU A C 1
ATOM 1404 O O . LEU A 1 177 ? -2.930 4.653 -19.465 1.00 98.25 177 LEU A O 1
ATOM 1408 N N . PRO A 1 178 ? -3.984 4.431 -21.440 1.00 97.06 178 PRO A N 1
ATOM 1409 C CA . PRO A 1 178 ? -3.909 5.855 -21.768 1.00 97.06 178 PRO A CA 1
ATOM 1410 C C . PRO A 1 178 ? -4.538 6.748 -20.694 1.00 97.06 178 PRO A C 1
ATOM 1412 O O . PRO A 1 178 ? -5.680 6.536 -20.288 1.00 97.06 178 PRO A O 1
ATOM 1415 N N . GLY A 1 179 ? -3.800 7.757 -20.235 1.00 93.75 179 GLY A N 1
ATOM 1416 C CA . GLY A 1 179 ? -4.253 8.698 -19.213 1.00 93.75 179 GLY A CA 1
ATOM 1417 C C . GLY A 1 179 ? -5.154 9.814 -19.750 1.00 93.75 179 GLY A C 1
ATOM 1418 O O . GLY A 1 179 ? -5.266 10.043 -20.953 1.00 93.75 179 GLY A O 1
ATOM 1419 N N . ILE A 1 180 ? -5.768 10.574 -18.841 1.00 92.25 180 ILE A N 1
ATOM 1420 C CA . ILE A 1 180 ? -6.351 11.883 -19.169 1.00 92.25 180 ILE A CA 1
ATOM 1421 C C . ILE A 1 180 ? -5.257 12.935 -18.964 1.00 92.25 180 ILE A C 1
ATOM 1423 O O . ILE A 1 180 ? -4.688 13.029 -17.877 1.00 92.25 180 ILE A O 1
ATOM 1427 N N . TYR A 1 181 ? -4.971 13.729 -19.997 1.00 90.19 181 TYR A N 1
ATOM 1428 C CA . TYR A 1 181 ? -4.002 14.823 -19.944 1.00 90.19 181 TYR A CA 1
ATOM 1429 C C . TYR A 1 181 ? -4.696 16.159 -20.207 1.00 90.19 181 TYR A C 1
ATOM 1431 O O . TYR A 1 181 ? -5.303 16.359 -21.257 1.00 90.19 181 TYR A O 1
ATOM 1439 N N . ASP A 1 182 ? -4.576 17.075 -19.250 1.00 89.81 182 ASP A N 1
ATOM 1440 C CA . ASP A 1 182 ? -5.000 18.465 -19.376 1.00 89.81 182 ASP A CA 1
ATOM 1441 C C . ASP A 1 182 ? -3.790 19.367 -19.062 1.00 89.81 182 ASP A C 1
ATOM 1443 O O . ASP A 1 182 ? -3.331 19.385 -17.912 1.00 89.81 182 ASP A O 1
ATOM 1447 N N . PRO A 1 183 ? -3.224 20.076 -20.058 1.00 87.56 183 PRO A N 1
ATOM 1448 C CA . PRO A 1 183 ? -2.006 20.862 -19.874 1.00 87.56 183 PRO A CA 1
ATOM 1449 C C . PRO A 1 183 ? -2.197 22.068 -18.942 1.00 87.56 183 PRO A C 1
ATOM 1451 O O . PRO A 1 183 ? -1.205 22.575 -18.428 1.00 87.56 183 PRO A O 1
ATOM 1454 N N . ASP A 1 184 ? -3.436 22.502 -18.669 1.00 89.75 184 ASP A N 1
ATOM 1455 C CA . ASP A 1 184 ? -3.708 23.604 -17.734 1.00 89.75 184 ASP A CA 1
ATOM 1456 C C . ASP A 1 184 ? -3.437 23.216 -16.264 1.00 89.75 184 ASP A C 1
ATOM 1458 O O . ASP A 1 184 ? -3.265 24.089 -15.409 1.00 89.75 184 ASP A O 1
ATOM 1462 N N . PHE A 1 185 ? -3.452 21.914 -15.947 1.00 90.06 185 PHE A N 1
ATOM 1463 C CA . PHE A 1 185 ? -3.407 21.399 -14.570 1.00 90.06 185 PHE A CA 1
ATOM 1464 C C . PHE A 1 185 ? -2.035 20.878 -14.126 1.00 90.06 185 PHE A C 1
ATOM 1466 O O . PHE A 1 185 ? -1.824 20.709 -12.924 1.00 90.06 185 PHE A O 1
ATOM 1473 N N . ILE A 1 186 ? -1.102 20.622 -15.049 1.00 88.25 186 ILE A N 1
ATOM 1474 C CA . ILE A 1 186 ? 0.241 20.110 -14.728 1.00 88.25 186 ILE A CA 1
ATOM 1475 C C . ILE A 1 186 ? 1.341 20.970 -15.361 1.00 88.25 186 ILE A C 1
ATOM 1477 O O . ILE A 1 186 ? 1.087 21.838 -16.188 1.00 88.25 186 ILE A O 1
ATOM 1481 N N . ALA A 1 187 ? 2.593 20.769 -14.943 1.00 85.12 187 ALA A N 1
ATOM 1482 C CA . ALA A 1 187 ? 3.708 21.559 -15.458 1.00 85.12 187 ALA A CA 1
ATOM 1483 C C . ALA A 1 187 ? 3.912 21.332 -16.969 1.00 85.12 187 ALA A C 1
ATOM 1485 O O . ALA A 1 187 ? 3.988 20.192 -17.425 1.00 85.12 187 ALA A O 1
ATOM 1486 N N . ALA A 1 188 ? 4.091 22.415 -17.734 1.00 82.94 188 ALA A N 1
ATOM 1487 C CA . ALA A 1 188 ? 4.228 22.373 -19.197 1.00 82.94 188 ALA A CA 1
ATOM 1488 C C . ALA A 1 188 ? 5.373 21.465 -19.702 1.00 82.94 188 ALA A C 1
ATOM 1490 O O . ALA A 1 188 ? 5.310 20.940 -20.813 1.00 82.94 188 ALA A O 1
ATOM 1491 N N . ASN A 1 189 ? 6.392 21.208 -18.872 1.00 86.50 189 ASN A N 1
ATOM 1492 C CA . ASN A 1 189 ? 7.476 20.273 -19.186 1.00 86.50 189 ASN A CA 1
ATOM 1493 C C . ASN A 1 189 ? 7.045 18.790 -19.246 1.00 86.50 189 ASN A C 1
ATOM 1495 O O . ASN A 1 189 ? 7.861 17.951 -19.615 1.00 86.50 189 ASN A O 1
ATOM 1499 N N . GLN A 1 190 ? 5.793 18.456 -18.908 1.00 83.62 190 GLN A N 1
ATOM 1500 C CA . GLN A 1 190 ? 5.229 17.114 -19.091 1.00 83.62 190 GLN A CA 1
ATOM 1501 C C . GLN A 1 190 ? 4.697 16.863 -20.511 1.00 83.62 190 GLN A C 1
ATOM 1503 O O . GLN A 1 190 ? 4.459 15.710 -20.856 1.00 83.62 190 GLN A O 1
ATOM 1508 N N . GLY A 1 191 ? 4.563 17.892 -21.360 1.00 84.00 191 GLY A N 1
ATOM 1509 C CA . GLY A 1 191 ? 4.081 17.742 -22.741 1.00 84.00 191 GLY A CA 1
ATOM 1510 C C . GLY A 1 191 ? 4.807 16.650 -23.546 1.00 84.00 191 GLY A C 1
ATOM 1511 O O . GLY A 1 191 ? 4.135 15.763 -24.065 1.00 84.00 191 GLY A O 1
ATOM 1512 N N . PRO A 1 192 ? 6.156 16.617 -23.581 1.00 90.88 192 PRO A N 1
ATOM 1513 C CA . PRO A 1 192 ? 6.912 15.567 -24.276 1.00 90.88 1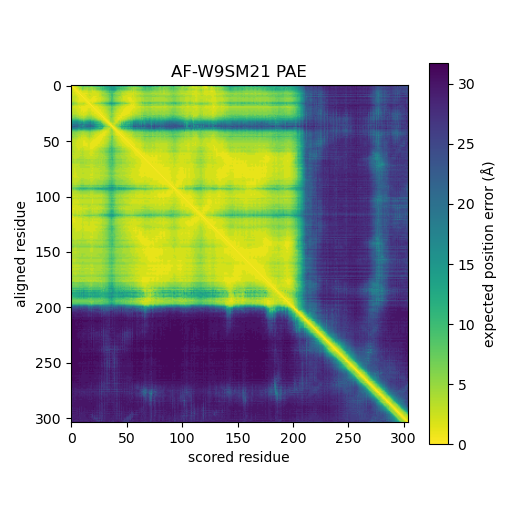92 PRO A CA 1
ATOM 1514 C C . PRO A 1 192 ? 6.775 14.148 -23.692 1.00 90.88 192 PRO A C 1
ATOM 1516 O O . PRO A 1 192 ? 7.207 13.195 -24.330 1.00 90.88 192 PRO A O 1
ATOM 1519 N N . ARG A 1 193 ? 6.201 13.987 -22.489 1.00 90.56 193 ARG A N 1
ATOM 1520 C CA . ARG A 1 193 ? 5.892 12.678 -21.880 1.00 90.56 193 ARG A CA 1
ATOM 1521 C C . ARG A 1 193 ? 4.498 12.166 -22.278 1.00 90.56 193 ARG A C 1
ATOM 1523 O O . ARG A 1 193 ? 4.234 10.979 -22.117 1.00 90.56 193 ARG A O 1
ATOM 1530 N N . ALA A 1 194 ? 3.612 13.036 -22.765 1.00 91.81 194 ALA A N 1
ATOM 1531 C CA . ALA A 1 194 ? 2.193 12.749 -22.964 1.00 91.81 194 ALA A CA 1
ATOM 1532 C C . ALA A 1 194 ? 1.884 12.088 -24.326 1.00 91.81 194 ALA A C 1
ATOM 1534 O O . ALA A 1 194 ? 1.212 12.683 -25.169 1.00 91.81 194 ALA A O 1
ATOM 1535 N N . ASN A 1 195 ? 2.375 10.865 -24.552 1.00 94.50 195 ASN A N 1
ATOM 1536 C CA . ASN A 1 195 ? 2.118 10.094 -25.777 1.00 94.50 195 ASN A CA 1
ATOM 1537 C C . ASN A 1 195 ? 0.956 9.080 -25.662 1.00 94.50 195 ASN A C 1
ATOM 1539 O O . ASN A 1 195 ? 0.361 8.731 -26.680 1.00 94.50 195 ASN A O 1
ATOM 1543 N N . SER A 1 196 ? 0.570 8.673 -24.448 1.00 95.19 196 SER A N 1
ATOM 1544 C CA . SER A 1 196 ? -0.539 7.747 -24.173 1.00 95.19 196 SER A CA 1
ATOM 1545 C C . SER A 1 196 ? -1.712 8.487 -23.524 1.00 95.19 196 SER A C 1
ATOM 1547 O O . SER A 1 196 ? -1.821 8.578 -22.301 1.00 95.19 196 SER A O 1
ATOM 1549 N N . VAL A 1 197 ? -2.584 9.081 -24.346 1.00 93.06 197 VAL A N 1
ATOM 1550 C CA . VAL A 1 197 ? -3.666 9.970 -23.880 1.00 93.06 197 VAL A CA 1
ATOM 1551 C C . VAL A 1 197 ? -5.021 9.592 -24.486 1.00 93.06 197 VAL A C 1
ATOM 1553 O O . VAL A 1 197 ? -5.142 9.391 -25.697 1.00 93.06 197 VAL A O 1
ATOM 1556 N N . ILE A 1 198 ? -6.066 9.552 -23.652 1.00 91.62 198 ILE A N 1
ATOM 1557 C CA . ILE A 1 198 ? -7.462 9.396 -24.088 1.00 91.62 198 ILE A CA 1
ATOM 1558 C C . ILE A 1 198 ? -7.874 10.628 -24.900 1.00 91.62 198 ILE A C 1
ATOM 1560 O O . ILE A 1 198 ? -7.950 11.743 -24.383 1.00 91.62 198 ILE A O 1
ATOM 1564 N N . LYS A 1 199 ? -8.180 10.422 -26.183 1.00 85.62 199 LYS A N 1
ATOM 1565 C CA . LYS A 1 199 ? -8.649 11.480 -27.087 1.00 85.62 199 LYS A CA 1
ATOM 1566 C C . LYS A 1 199 ? -10.077 11.893 -26.718 1.00 85.62 199 LYS A C 1
ATOM 1568 O O . LYS A 1 199 ? -10.978 11.060 -26.695 1.00 85.62 199 LYS A O 1
ATOM 1573 N N . GLY A 1 200 ? -10.293 13.183 -26.480 1.00 76.50 200 GLY A N 1
ATOM 1574 C CA . GLY A 1 200 ? -11.601 13.743 -26.145 1.00 76.50 200 GLY A CA 1
ATOM 1575 C C . GLY A 1 200 ? -11.531 15.246 -25.883 1.00 76.50 200 GLY A C 1
ATOM 1576 O O . GLY A 1 200 ? -10.463 15.848 -25.965 1.00 76.50 200 GLY A O 1
ATOM 1577 N N . THR A 1 201 ? -12.671 15.858 -25.556 1.00 69.88 201 THR A N 1
ATOM 1578 C CA . THR A 1 201 ? -12.703 17.245 -25.062 1.00 69.88 201 THR A CA 1
ATOM 1579 C C . THR A 1 201 ? -12.790 17.272 -23.537 1.00 69.88 201 THR A C 1
ATOM 1581 O O . THR A 1 201 ? -13.314 16.342 -22.929 1.00 69.88 201 THR A O 1
ATOM 1584 N N . LYS A 1 202 ? -12.364 18.385 -22.929 1.00 63.38 202 LYS A N 1
ATOM 1585 C CA . LYS A 1 202 ? -12.469 18.699 -21.487 1.00 63.38 202 LYS A CA 1
ATOM 1586 C C . LYS A 1 202 ? -13.907 18.648 -20.929 1.00 63.38 202 LYS A C 1
ATOM 1588 O O . LYS A 1 202 ? -14.104 18.714 -19.718 1.00 63.38 202 LYS A O 1
ATOM 1593 N N . TYR A 1 203 ? -14.912 18.545 -21.800 1.00 55.88 203 TYR A N 1
ATOM 1594 C CA . TYR A 1 203 ? -16.330 18.567 -21.465 1.00 55.88 203 TYR A CA 1
ATOM 1595 C C . TYR A 1 203 ? -16.997 17.218 -21.746 1.00 55.88 203 TYR A C 1
ATOM 1597 O O . TYR A 1 203 ? -16.842 16.632 -22.818 1.00 55.88 203 TYR A O 1
ATOM 1605 N N . TRP A 1 204 ? -17.835 16.775 -20.805 1.00 50.56 204 TRP A N 1
ATOM 1606 C CA . TRP A 1 204 ? -18.879 15.790 -21.088 1.00 50.56 204 TRP A CA 1
ATOM 1607 C C . TRP A 1 204 ? -19.780 16.314 -22.225 1.00 50.56 204 TRP A C 1
ATOM 1609 O O . TRP A 1 204 ? -20.104 17.506 -22.198 1.00 50.56 204 TRP A O 1
ATOM 1619 N N . PRO A 1 205 ? -20.250 15.484 -23.180 1.00 53.06 205 PRO A N 1
ATOM 1620 C CA . PRO A 1 205 ? -21.040 15.957 -24.326 1.00 53.06 205 PRO A CA 1
ATOM 1621 C C . PRO A 1 205 ? -22.267 16.810 -23.953 1.00 53.06 205 PRO A C 1
ATOM 1623 O O . PRO A 1 205 ? -22.609 17.748 -24.666 1.00 53.06 205 PRO A O 1
ATOM 1626 N N . GLY A 1 206 ? -22.884 16.550 -22.794 1.00 53.50 206 GLY A N 1
ATOM 1627 C CA . GLY A 1 206 ? -23.994 17.340 -22.238 1.00 53.50 206 GLY A CA 1
ATOM 1628 C C . GLY A 1 206 ? -23.610 18.602 -21.439 1.00 53.50 206 GLY A C 1
ATOM 1629 O O . GLY A 1 206 ? -24.458 19.136 -20.728 1.00 53.50 206 GLY A O 1
ATOM 1630 N N . ARG A 1 207 ? -22.351 19.066 -21.476 1.00 44.44 207 ARG A N 1
ATOM 1631 C CA . ARG A 1 207 ? -21.869 20.283 -20.782 1.00 44.44 207 ARG A CA 1
ATOM 1632 C C . ARG A 1 207 ? -20.979 21.167 -21.673 1.00 44.44 207 ARG A C 1
ATOM 1634 O O . ARG A 1 207 ? -19.917 21.622 -21.254 1.00 44.44 207 ARG A O 1
ATOM 1641 N N . GLN A 1 208 ? -21.428 21.468 -22.890 1.00 45.44 208 GLN A N 1
ATOM 1642 C CA . GLN A 1 208 ? -20.834 22.560 -23.672 1.00 45.44 208 GLN A CA 1
ATOM 1643 C C . GLN A 1 208 ? -21.184 23.927 -23.036 1.00 45.44 208 GLN A C 1
ATOM 1645 O O . GLN A 1 208 ? -22.365 24.175 -22.784 1.00 45.44 208 GLN A O 1
ATOM 1650 N N . PRO A 1 209 ? -20.218 24.839 -22.787 1.00 48.75 209 PRO A N 1
ATOM 1651 C CA . PRO A 1 209 ? -20.487 26.144 -22.156 1.00 48.75 209 PRO A CA 1
ATOM 1652 C C . PRO A 1 209 ? -21.274 27.170 -22.998 1.00 48.75 209 PRO A C 1
ATOM 1654 O O . PRO A 1 209 ? -21.401 28.316 -22.576 1.00 48.75 209 PRO A O 1
ATOM 1657 N N . SER A 1 210 ? -21.747 26.802 -24.192 1.00 47.75 210 SER A N 1
ATOM 1658 C CA . SER A 1 210 ? -22.170 27.722 -25.261 1.00 47.75 210 SER A CA 1
ATOM 1659 C C . SER A 1 210 ? -23.643 27.618 -25.684 1.00 47.75 210 SER A C 1
ATOM 1661 O O . SER A 1 210 ? -24.047 28.302 -26.622 1.00 47.75 210 SER A O 1
ATOM 1663 N N . LEU A 1 211 ? -24.465 26.796 -25.018 1.00 40.72 211 LEU A N 1
ATOM 1664 C CA . LEU A 1 211 ? -25.900 26.700 -25.320 1.00 40.72 211 LEU A CA 1
ATOM 1665 C C . LEU A 1 211 ? -26.724 27.721 -24.503 1.00 40.72 211 LEU A C 1
ATOM 1667 O O . LEU A 1 211 ? -26.613 27.737 -23.272 1.00 40.72 211 LEU A O 1
ATOM 1671 N N . PRO A 1 212 ? -27.571 28.555 -25.144 1.00 38.78 212 PRO A N 1
ATOM 1672 C CA . PRO A 1 212 ? -28.435 29.508 -24.446 1.00 38.78 212 PRO A CA 1
ATOM 1673 C C . PRO A 1 212 ? -29.523 28.794 -23.613 1.00 38.78 212 PRO A C 1
ATOM 1675 O O . PRO A 1 212 ? -29.851 27.634 -23.879 1.00 38.78 212 PRO A O 1
ATOM 1678 N N . PRO A 1 213 ? -30.120 29.462 -22.604 1.00 39.06 213 PRO A N 1
ATOM 1679 C CA . PRO A 1 213 ? -30.905 28.821 -21.539 1.00 39.06 213 PRO A CA 1
ATOM 1680 C C . PRO A 1 213 ? -32.326 28.352 -21.936 1.00 39.06 213 PRO A C 1
ATOM 1682 O O . PRO A 1 213 ? -33.228 28.363 -21.104 1.00 39.06 213 PRO A O 1
ATOM 1685 N N . ALA A 1 214 ? -32.532 27.915 -23.182 1.00 43.84 214 ALA A N 1
ATOM 1686 C CA . ALA A 1 214 ? -33.821 27.451 -23.708 1.00 43.84 214 ALA A CA 1
ATOM 1687 C C . ALA A 1 214 ? -34.023 25.920 -23.649 1.00 43.84 214 ALA A C 1
ATOM 1689 O O . ALA A 1 214 ? -35.162 25.464 -23.628 1.00 43.84 214 ALA A O 1
ATOM 1690 N N . LEU A 1 215 ? -32.951 25.113 -23.585 1.00 40.47 215 LEU A N 1
ATOM 1691 C CA . LEU A 1 215 ? -33.048 23.652 -23.427 1.00 40.47 215 LEU A CA 1
ATOM 1692 C C . LEU A 1 215 ? -32.297 23.160 -22.182 1.00 40.47 215 LEU A C 1
ATOM 1694 O O . LEU A 1 215 ? -31.138 22.752 -22.237 1.00 40.47 215 LEU A O 1
ATOM 1698 N N . ARG A 1 216 ? -33.004 23.131 -21.048 1.00 39.91 216 ARG A N 1
ATOM 1699 C CA . ARG A 1 216 ? -32.665 22.278 -19.900 1.00 39.91 216 ARG A CA 1
ATOM 1700 C C . ARG A 1 216 ? -33.726 21.193 -19.753 1.00 39.91 216 ARG A C 1
ATOM 1702 O O . ARG A 1 216 ? -34.777 21.435 -19.167 1.00 39.91 216 ARG A O 1
ATOM 1709 N N . ILE A 1 217 ? -33.432 19.992 -20.247 1.00 38.91 217 ILE A N 1
ATOM 1710 C CA . ILE A 1 217 ? -34.219 18.801 -19.906 1.00 38.91 217 ILE A CA 1
ATOM 1711 C C . ILE A 1 217 ? -34.054 18.552 -18.401 1.00 38.91 217 ILE A C 1
ATOM 1713 O O . ILE A 1 217 ? -32.931 18.524 -17.890 1.00 38.91 217 ILE A O 1
ATOM 1717 N N . GLN A 1 218 ? -35.164 18.400 -17.678 1.00 35.44 218 GLN A N 1
ATOM 1718 C CA . GLN A 1 218 ? -35.134 18.111 -16.245 1.00 35.44 218 GLN A CA 1
ATOM 1719 C C . GLN A 1 218 ? -34.717 16.652 -16.018 1.00 35.44 218 GLN A C 1
ATOM 1721 O O . GLN A 1 218 ? -35.501 15.730 -16.230 1.00 35.44 218 GLN A O 1
ATOM 1726 N N . GLY A 1 219 ? -33.476 16.440 -15.576 1.00 33.47 219 GLY A N 1
ATOM 1727 C CA . GLY A 1 219 ? -33.022 15.129 -15.118 1.00 33.47 219 GLY A CA 1
ATOM 1728 C C . GLY A 1 219 ? -33.754 14.726 -13.837 1.00 33.47 219 GLY A C 1
ATOM 1729 O O . GLY A 1 219 ? -33.658 15.422 -12.826 1.00 33.47 219 GLY A O 1
ATOM 1730 N N . VAL A 1 220 ? -34.481 13.607 -13.873 1.00 32.12 220 VAL A N 1
ATOM 1731 C CA . VAL A 1 220 ? -35.213 13.083 -12.712 1.00 32.12 220 VAL A CA 1
ATOM 1732 C C . VAL A 1 220 ? -34.220 12.572 -11.668 1.00 32.12 220 VAL A C 1
ATOM 1734 O O . VAL A 1 220 ? -33.552 11.560 -11.869 1.00 32.12 220 VAL A O 1
ATOM 1737 N N . ALA A 1 221 ? -34.135 13.263 -10.531 1.00 31.56 221 ALA A N 1
ATOM 1738 C CA . ALA A 1 221 ? -33.334 12.822 -9.397 1.00 31.56 221 ALA A CA 1
ATOM 1739 C C . ALA A 1 221 ? -34.039 11.668 -8.663 1.00 31.56 221 ALA A C 1
ATOM 1741 O O . ALA A 1 221 ? -35.028 11.878 -7.959 1.00 31.56 221 ALA A O 1
ATOM 1742 N N . VAL A 1 222 ? -33.518 10.447 -8.808 1.00 32.50 222 VAL A N 1
ATOM 1743 C CA . VAL A 1 222 ? -33.967 9.287 -8.027 1.00 32.50 222 VAL A CA 1
ATOM 1744 C C . VAL A 1 222 ? -33.228 9.275 -6.688 1.00 32.50 222 VAL A C 1
ATOM 1746 O O . VAL A 1 222 ? -32.028 9.025 -6.629 1.00 32.50 222 VAL A O 1
ATOM 1749 N N . GLY A 1 223 ? -33.960 9.541 -5.608 1.00 31.25 223 GLY A N 1
ATOM 1750 C CA . GLY A 1 223 ? -33.490 9.433 -4.227 1.00 31.25 223 GLY A CA 1
ATOM 1751 C C . GLY A 1 223 ? -34.628 8.958 -3.312 1.00 31.25 223 GLY A C 1
ATOM 1752 O O . GLY A 1 223 ? -35.796 9.232 -3.609 1.00 31.25 223 GLY A O 1
ATOM 1753 N N . PRO A 1 224 ? -34.336 8.217 -2.229 1.00 33.03 224 PRO A N 1
ATOM 1754 C CA . PRO A 1 224 ? -35.366 7.576 -1.416 1.00 33.03 224 PRO A CA 1
ATOM 1755 C C . PRO A 1 224 ? -36.220 8.602 -0.659 1.00 33.03 224 PRO A C 1
ATOM 1757 O O . PRO A 1 224 ? -35.708 9.445 0.079 1.00 33.03 224 PRO A O 1
ATOM 1760 N N . ARG A 1 225 ? -37.548 8.506 -0.803 1.00 28.61 225 ARG A N 1
ATOM 1761 C CA . ARG A 1 225 ? -38.496 9.330 -0.040 1.00 28.61 225 ARG A CA 1
ATOM 1762 C C . ARG A 1 225 ? -38.518 8.893 1.427 1.00 28.61 225 ARG A C 1
ATOM 1764 O O . ARG A 1 225 ? -38.898 7.762 1.716 1.00 28.61 225 ARG A O 1
ATOM 1771 N N . ARG A 1 226 ? -38.258 9.819 2.353 1.00 34.44 226 ARG A N 1
ATOM 1772 C CA . ARG A 1 226 ? -38.912 9.789 3.673 1.00 34.44 226 ARG A CA 1
ATOM 1773 C C . ARG A 1 226 ? -40.282 10.458 3.529 1.00 34.44 226 ARG A C 1
ATOM 1775 O O . ARG A 1 226 ? -40.393 11.465 2.833 1.00 34.44 226 ARG A O 1
ATOM 1782 N N . GLN A 1 227 ? -41.319 9.872 4.120 1.00 29.28 227 GLN A N 1
ATOM 1783 C CA . GLN A 1 227 ? -42.672 10.440 4.130 1.00 29.28 227 GLN A CA 1
ATOM 1784 C C . GLN A 1 227 ? -42.936 11.158 5.459 1.00 29.28 227 GLN A C 1
ATOM 1786 O O . GLN A 1 227 ? -42.421 10.726 6.485 1.00 29.28 227 GLN A O 1
ATOM 1791 N N . GLY A 1 228 ? -43.788 12.188 5.431 1.00 33.81 228 GLY A N 1
ATOM 1792 C CA . GLY A 1 228 ? -44.415 12.753 6.631 1.00 33.81 228 GLY A CA 1
ATOM 1793 C C . GLY A 1 228 ? -43.760 14.001 7.227 1.00 33.81 228 GLY A C 1
ATOM 1794 O O . GLY A 1 228 ? -43.201 13.920 8.308 1.00 33.81 228 GLY A O 1
ATOM 1795 N N . GLU A 1 229 ? -43.915 15.160 6.574 1.00 31.86 229 GLU A N 1
ATOM 1796 C CA . GLU A 1 229 ? -44.011 16.471 7.251 1.00 31.86 229 GLU A CA 1
ATOM 1797 C C . GLU A 1 229 ? -44.586 17.539 6.284 1.00 31.86 229 GLU A C 1
ATOM 1799 O O . GLU A 1 229 ? -44.266 17.511 5.088 1.00 31.86 229 GLU A O 1
ATOM 1804 N N . PRO A 1 230 ? -45.469 18.457 6.733 1.00 31.72 230 PRO A N 1
ATOM 1805 C CA . PRO A 1 230 ? -46.095 19.456 5.865 1.00 31.72 230 PRO A CA 1
ATOM 1806 C C . PRO A 1 230 ? -45.211 20.698 5.653 1.00 31.72 230 PRO A C 1
ATOM 1808 O O . PRO A 1 230 ? -44.626 21.243 6.586 1.00 31.72 230 PRO A O 1
ATOM 1811 N N . ARG A 1 231 ? -45.166 21.214 4.417 1.00 28.84 231 ARG A N 1
ATOM 1812 C CA . ARG A 1 231 ? -44.436 22.453 4.089 1.00 28.84 231 ARG A CA 1
ATOM 1813 C C . ARG A 1 231 ? -45.143 23.691 4.647 1.00 28.84 231 ARG A C 1
ATOM 1815 O O . ARG A 1 231 ? -46.207 24.060 4.152 1.00 28.84 231 ARG A O 1
ATOM 1822 N N . GLN A 1 232 ? -44.497 24.407 5.564 1.00 32.25 232 GLN A N 1
ATOM 1823 C CA . GLN A 1 232 ? -44.802 25.821 5.801 1.00 32.25 232 GLN A CA 1
ATOM 1824 C C . GLN A 1 232 ? -44.227 26.686 4.664 1.00 32.25 232 GLN A C 1
ATOM 1826 O O . GLN A 1 232 ? -43.164 26.380 4.119 1.00 32.25 232 GLN A O 1
ATOM 1831 N N . LYS A 1 233 ? -44.919 27.774 4.298 1.00 31.64 233 LYS A N 1
ATOM 1832 C CA . LYS A 1 233 ? -44.348 28.834 3.451 1.00 31.64 233 LYS A CA 1
ATOM 1833 C C . LYS A 1 233 ? -43.514 29.767 4.334 1.00 31.64 233 LYS A C 1
ATOM 1835 O O . LYS A 1 233 ? -44.023 30.243 5.342 1.00 31.64 233 LYS A O 1
ATOM 1840 N N . GLY A 1 234 ? -42.279 30.048 3.929 1.00 30.53 234 GLY A N 1
ATOM 1841 C CA . GLY A 1 234 ? -41.425 31.086 4.514 1.00 30.53 234 GLY A CA 1
ATOM 1842 C C . GLY A 1 234 ? -40.978 32.064 3.429 1.00 30.53 234 GLY A C 1
ATOM 1843 O O . GLY A 1 234 ? -40.769 31.655 2.288 1.00 30.53 234 GLY A O 1
ATOM 1844 N N . GLU A 1 235 ? -40.888 33.345 3.771 1.00 30.12 235 GLU A N 1
ATOM 1845 C CA . GLU A 1 235 ? -40.659 34.439 2.820 1.00 30.12 235 GLU A CA 1
ATOM 1846 C C . GLU A 1 235 ? -39.197 34.543 2.353 1.00 30.12 235 GLU A C 1
ATOM 1848 O O . GLU A 1 235 ? -38.255 34.197 3.075 1.00 30.12 235 GLU A O 1
ATOM 1853 N N . GLU A 1 236 ? -39.000 35.066 1.141 1.00 30.47 236 GLU A N 1
ATOM 1854 C CA . GLU A 1 236 ? -37.673 35.367 0.604 1.00 30.47 236 GLU A CA 1
ATOM 1855 C C . GLU A 1 236 ? -37.055 36.570 1.331 1.00 30.47 236 GLU A C 1
ATOM 1857 O O . GLU A 1 236 ? -37.653 37.644 1.415 1.00 30.47 236 GLU A O 1
ATOM 1862 N N . ARG A 1 237 ? -35.821 36.422 1.832 1.00 29.70 237 ARG A N 1
ATOM 1863 C CA . ARG A 1 237 ? -35.066 37.548 2.402 1.00 29.70 237 ARG A CA 1
ATOM 1864 C C . ARG A 1 237 ? -34.272 38.257 1.297 1.00 29.70 237 ARG A C 1
ATOM 1866 O O . ARG A 1 237 ? -33.519 37.580 0.595 1.00 29.70 237 ARG A O 1
ATOM 1873 N N . PRO A 1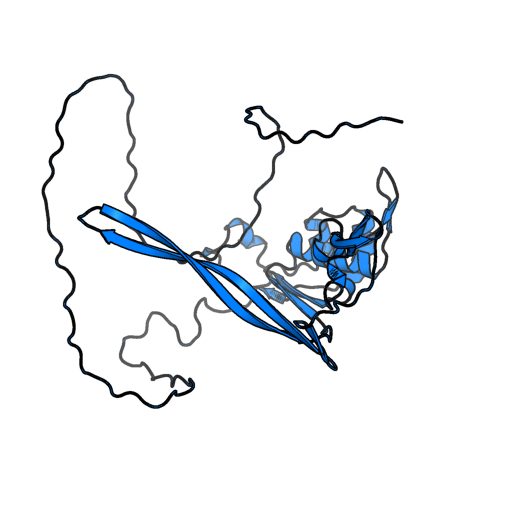 238 ? -34.359 39.593 1.163 1.00 34.84 238 PRO A N 1
ATOM 1874 C CA . PRO A 1 238 ? -33.540 40.332 0.207 1.00 34.84 238 PRO A CA 1
ATOM 1875 C C . PRO A 1 238 ? -32.049 40.320 0.607 1.00 34.84 238 PRO A C 1
ATOM 1877 O O . PRO A 1 238 ? -31.727 40.195 1.794 1.00 34.84 238 PRO A O 1
ATOM 1880 N N . PRO A 1 239 ? -31.120 40.471 -0.357 1.00 31.81 239 PRO A N 1
ATOM 1881 C CA . PRO A 1 239 ? -29.685 40.495 -0.083 1.00 31.81 239 PRO A CA 1
ATOM 1882 C C . PRO A 1 239 ? -29.257 41.746 0.715 1.00 31.81 239 PRO A C 1
ATOM 1884 O O . PRO A 1 239 ? -29.892 42.801 0.608 1.00 31.81 239 PRO A O 1
ATOM 1887 N N . PRO A 1 240 ? -28.167 41.664 1.504 1.00 31.91 240 PRO A N 1
ATOM 1888 C CA . PRO A 1 240 ? -27.678 42.783 2.307 1.00 31.91 240 PRO A CA 1
ATOM 1889 C C . PRO A 1 240 ? -27.141 43.929 1.435 1.00 31.91 240 PRO A C 1
ATOM 1891 O O . PRO A 1 240 ? -26.502 43.704 0.408 1.00 31.91 240 PRO A O 1
ATOM 1894 N N . LYS A 1 241 ? -27.378 45.171 1.872 1.00 30.98 241 LYS A N 1
ATOM 1895 C CA . LYS A 1 241 ? -26.921 46.387 1.181 1.00 30.98 241 LYS A CA 1
ATOM 1896 C C . LYS A 1 241 ? -25.454 46.695 1.500 1.00 30.98 241 LYS A C 1
ATOM 1898 O O . LYS A 1 241 ? -25.045 46.660 2.658 1.00 30.98 241 LYS A O 1
ATOM 1903 N N . GLU A 1 242 ? -24.691 47.053 0.472 1.00 27.56 242 GLU A N 1
ATOM 1904 C CA . GLU A 1 242 ? -23.319 47.558 0.591 1.00 27.56 242 GLU A CA 1
ATOM 1905 C C . GLU A 1 242 ? -23.328 49.009 1.104 1.00 27.56 242 GLU A C 1
ATOM 1907 O O . GLU A 1 242 ? -24.039 49.852 0.556 1.00 27.56 242 GLU A O 1
ATOM 1912 N N . ASN A 1 243 ? -22.539 49.312 2.141 1.00 29.97 243 ASN A N 1
ATOM 1913 C CA . ASN A 1 243 ? -22.471 50.644 2.753 1.00 29.97 243 ASN A CA 1
ATOM 1914 C C . ASN A 1 243 ? -21.041 51.208 2.663 1.00 29.97 243 ASN A C 1
ATOM 1916 O O . ASN A 1 243 ? -20.072 50.503 2.944 1.00 29.97 243 ASN A O 1
ATOM 1920 N N . LYS A 1 244 ? -20.898 52.473 2.247 1.00 29.08 244 LYS A N 1
ATOM 1921 C CA . LYS A 1 244 ? -19.606 53.089 1.887 1.00 29.08 244 LYS A CA 1
ATOM 1922 C C . LYS A 1 244 ? -19.141 54.116 2.923 1.00 29.08 244 LYS A C 1
ATOM 1924 O O . LYS A 1 244 ? -19.895 55.040 3.206 1.00 29.08 244 LYS A O 1
ATOM 1929 N N . LYS A 1 245 ? -17.848 54.047 3.290 1.00 29.33 245 LYS A N 1
ATOM 1930 C CA . LYS A 1 245 ? -17.072 55.051 4.066 1.00 29.33 245 LYS A CA 1
ATOM 1931 C C . LYS A 1 245 ? -17.545 55.210 5.536 1.00 29.33 245 LYS A C 1
ATOM 1933 O O . LYS A 1 245 ? -18.707 55.002 5.835 1.00 29.33 245 LYS A O 1
ATOM 1938 N N . ASN A 1 246 ? -16.704 55.519 6.527 1.00 28.11 246 ASN A N 1
ATOM 1939 C CA . ASN A 1 246 ? -15.466 56.313 6.534 1.00 28.11 246 ASN A CA 1
ATOM 1940 C C . ASN A 1 246 ? -14.369 55.727 7.456 1.00 28.11 246 ASN A C 1
ATOM 1942 O O . ASN A 1 246 ? -14.607 54.801 8.225 1.00 28.11 246 ASN A O 1
ATOM 1946 N N . SER A 1 247 ? -13.167 56.302 7.376 1.00 27.56 247 SER A N 1
ATOM 1947 C CA . SER A 1 247 ? -11.965 55.960 8.153 1.00 27.56 247 SER A CA 1
ATOM 1948 C C . SER A 1 247 ? -11.740 56.871 9.366 1.00 27.56 247 SER A C 1
ATOM 1950 O O . SER A 1 247 ? -11.965 58.073 9.243 1.00 27.56 247 SER A O 1
ATOM 1952 N N . PHE A 1 248 ? -11.145 56.353 10.448 1.00 26.33 248 PHE A N 1
ATOM 1953 C CA . PHE A 1 248 ? -10.319 57.146 11.375 1.00 26.33 248 PHE A CA 1
ATOM 1954 C C . PHE A 1 248 ? -9.312 56.259 12.136 1.00 26.33 248 PHE A C 1
ATOM 1956 O O . PHE A 1 248 ? -9.695 55.239 12.700 1.00 26.33 248 PHE A O 1
ATOM 1963 N N . TRP A 1 249 ? -8.042 56.673 12.164 1.00 27.11 249 TRP A N 1
ATOM 1964 C CA . TRP A 1 249 ? -6.976 56.210 13.068 1.00 27.11 249 TRP A CA 1
ATOM 1965 C C . TRP A 1 249 ? -6.128 57.445 13.438 1.00 27.11 249 TRP A C 1
ATOM 1967 O O . TRP A 1 249 ? -5.912 58.279 12.555 1.00 27.11 249 TRP A O 1
ATOM 1977 N N . PRO A 1 250 ? -5.657 57.602 14.688 1.00 30.27 250 PRO A N 1
ATOM 1978 C CA . PRO A 1 250 ? -4.761 58.697 15.068 1.00 30.27 250 PRO A CA 1
ATOM 1979 C C . PRO A 1 250 ? -3.299 58.443 14.645 1.00 30.27 250 PRO A C 1
ATOM 1981 O O . PRO A 1 250 ? -2.879 57.298 14.481 1.00 30.27 250 PRO A O 1
ATOM 1984 N N . ALA A 1 251 ? -2.533 59.528 14.491 1.00 28.23 251 ALA A N 1
ATOM 1985 C CA . ALA A 1 251 ? -1.071 59.551 14.311 1.00 28.23 251 ALA A CA 1
ATOM 1986 C C . ALA A 1 251 ? -0.370 59.723 15.698 1.00 28.23 251 ALA A C 1
ATOM 1988 O O . ALA A 1 251 ? -1.071 59.689 16.707 1.00 28.23 251 ALA A O 1
ATOM 1989 N N . GLU A 1 252 ? 0.953 59.828 15.905 1.00 26.98 252 GLU A N 1
ATOM 1990 C CA . GLU A 1 252 ? 2.128 60.286 15.120 1.00 26.98 252 GLU A CA 1
ATOM 1991 C C . GLU A 1 252 ? 3.368 59.392 15.452 1.00 26.98 252 GLU A C 1
ATOM 1993 O O . GLU A 1 252 ? 3.425 58.849 16.551 1.00 26.98 252 GLU A O 1
ATOM 1998 N N . VAL A 1 253 ? 4.240 58.955 14.514 1.00 26.30 253 VAL A N 1
ATOM 1999 C CA . VAL A 1 253 ? 5.390 59.633 13.824 1.00 26.30 253 VAL A CA 1
ATOM 2000 C C . VAL A 1 253 ? 6.584 59.926 14.767 1.00 26.30 253 VAL A C 1
ATOM 2002 O O . VAL A 1 253 ? 6.330 60.301 15.908 1.00 26.30 253 VAL A O 1
ATOM 2005 N N . PRO A 1 254 ? 7.880 59.841 14.348 1.00 36.75 254 PRO A N 1
ATOM 2006 C CA . PRO A 1 254 ? 8.515 59.311 13.113 1.00 36.75 254 PRO A CA 1
ATOM 2007 C C . PRO A 1 254 ? 9.103 57.881 13.362 1.00 36.75 254 PRO A C 1
ATOM 2009 O O . PRO A 1 254 ? 8.488 57.164 14.141 1.00 36.75 254 PRO A O 1
ATOM 2012 N N . ALA A 1 255 ? 10.179 57.290 12.792 1.00 25.16 255 ALA A N 1
ATOM 2013 C CA . ALA A 1 255 ? 11.227 57.555 11.768 1.00 25.16 255 ALA A CA 1
ATOM 2014 C C . ALA A 1 255 ? 11.850 56.172 11.338 1.00 25.16 255 ALA A C 1
ATOM 2016 O O . ALA A 1 255 ? 11.459 55.167 11.924 1.00 25.16 255 ALA A O 1
ATOM 2017 N N . THR A 1 256 ? 12.804 55.941 10.410 1.00 24.67 256 THR A N 1
ATOM 2018 C CA . THR A 1 256 ? 13.511 56.701 9.341 1.00 24.67 256 THR A CA 1
ATOM 2019 C C . THR A 1 256 ? 14.055 55.694 8.293 1.00 24.67 256 THR A C 1
ATOM 2021 O O . THR A 1 256 ? 14.557 54.660 8.711 1.00 24.67 256 THR A O 1
ATOM 2024 N N . ALA A 1 257 ? 14.091 56.043 6.990 1.00 27.59 257 ALA A N 1
ATOM 2025 C CA . ALA A 1 257 ? 14.812 55.371 5.870 1.00 27.59 257 ALA A CA 1
ATOM 2026 C C . ALA A 1 257 ? 14.543 53.856 5.588 1.00 27.59 257 ALA A C 1
ATOM 2028 O O . ALA A 1 257 ? 14.500 53.029 6.483 1.00 27.59 257 ALA A O 1
ATOM 2029 N N . GLY A 1 258 ? 14.419 53.380 4.340 1.00 24.20 258 GLY A N 1
ATOM 2030 C CA . GLY A 1 258 ? 14.424 54.048 3.031 1.00 24.20 258 GLY A CA 1
ATOM 2031 C C . GLY A 1 258 ? 14.314 53.045 1.857 1.00 24.20 258 GLY A C 1
ATOM 2032 O O . GLY A 1 258 ? 14.162 51.851 2.076 1.00 24.20 258 GLY A O 1
ATOM 2033 N N . VAL A 1 259 ? 14.463 53.542 0.618 1.00 27.02 259 VAL A N 1
ATOM 2034 C CA . VAL A 1 259 ? 14.537 52.799 -0.673 1.00 27.02 259 VAL A CA 1
ATOM 2035 C C . VAL A 1 259 ? 13.219 52.254 -1.281 1.00 27.02 259 VAL A C 1
ATOM 2037 O O . VAL A 1 259 ? 12.729 51.186 -0.945 1.00 27.02 259 VAL A O 1
ATOM 2040 N N . ARG A 1 260 ? 12.733 53.015 -2.279 1.00 25.33 260 ARG A N 1
ATOM 2041 C CA . ARG A 1 260 ? 11.965 52.683 -3.513 1.00 25.33 260 ARG A CA 1
ATOM 2042 C C . ARG A 1 260 ? 11.150 51.375 -3.627 1.00 25.33 260 ARG A C 1
ATOM 2044 O O . ARG A 1 260 ? 11.679 50.273 -3.563 1.00 25.33 260 ARG A O 1
ATOM 2051 N N . ALA A 1 261 ? 9.898 51.539 -4.066 1.00 24.27 261 ALA A N 1
ATOM 2052 C CA . ALA A 1 261 ? 9.022 50.476 -4.569 1.00 24.27 261 ALA A CA 1
ATOM 2053 C C . ALA A 1 261 ? 9.062 50.313 -6.108 1.00 24.27 261 ALA A C 1
ATOM 2055 O O . ALA A 1 261 ? 9.445 51.231 -6.835 1.00 24.27 261 ALA A O 1
ATOM 2056 N N . LEU A 1 262 ? 8.557 49.171 -6.590 1.00 24.98 262 LEU A N 1
ATOM 2057 C CA . LEU A 1 262 ? 8.038 48.953 -7.949 1.00 24.98 262 LEU A CA 1
ATOM 2058 C C . LEU A 1 262 ? 6.613 48.359 -7.845 1.00 24.98 262 LEU A C 1
ATOM 2060 O O . LEU A 1 262 ? 6.324 47.676 -6.859 1.00 24.98 262 LEU A O 1
ATOM 2064 N N . PRO A 1 263 ? 5.700 48.634 -8.796 1.00 27.11 263 PRO A N 1
ATOM 2065 C CA . PRO A 1 263 ? 4.276 48.344 -8.626 1.00 27.11 263 PRO A CA 1
ATOM 2066 C C . PRO A 1 263 ? 3.906 46.878 -8.899 1.00 27.11 263 PRO A C 1
ATOM 2068 O O . PRO A 1 263 ? 4.349 46.279 -9.878 1.00 27.11 263 PRO A O 1
ATOM 2071 N N . VAL A 1 264 ? 3.003 46.333 -8.079 1.00 25.41 264 VAL A N 1
ATOM 2072 C CA . VAL A 1 264 ? 2.333 45.043 -8.313 1.00 25.41 264 VAL A CA 1
ATOM 2073 C C . VAL A 1 264 ? 0.949 45.300 -8.911 1.00 25.41 264 VAL A C 1
ATOM 2075 O O . VAL A 1 264 ? 0.158 46.055 -8.346 1.00 25.41 264 VAL A O 1
ATOM 2078 N N . ALA A 1 265 ? 0.638 44.665 -10.042 1.00 26.48 265 ALA A N 1
ATOM 2079 C CA . ALA A 1 265 ? -0.690 44.732 -10.649 1.00 26.48 265 ALA A CA 1
ATOM 2080 C C . ALA A 1 265 ? -1.712 43.906 -9.843 1.00 26.48 265 ALA A C 1
ATOM 2082 O O . ALA A 1 265 ? -1.441 42.771 -9.451 1.00 26.48 265 ALA A O 1
ATOM 2083 N N . ALA A 1 266 ? -2.899 44.468 -9.604 1.00 26.09 266 ALA A N 1
ATOM 2084 C CA . ALA A 1 266 ? -3.933 43.823 -8.799 1.00 26.09 266 ALA A CA 1
ATOM 2085 C C . ALA A 1 266 ? -4.634 42.675 -9.550 1.00 26.09 266 ALA A C 1
ATOM 2087 O O . ALA A 1 266 ? -5.051 42.830 -10.697 1.00 26.09 266 ALA A O 1
ATOM 2088 N N . VAL A 1 267 ? -4.841 41.544 -8.868 1.00 28.12 267 VAL A N 1
ATOM 2089 C CA . VAL A 1 267 ? -5.637 40.408 -9.361 1.00 28.12 267 VAL A CA 1
ATOM 2090 C C . VAL A 1 267 ? -6.749 40.106 -8.357 1.00 28.12 267 VAL A C 1
ATOM 2092 O O . VAL A 1 267 ? -6.483 39.797 -7.198 1.00 28.12 267 VAL A O 1
ATOM 2095 N N . GLY A 1 268 ? -8.003 40.216 -8.801 1.00 26.88 268 GLY A N 1
ATOM 2096 C CA . GLY A 1 268 ? -9.184 39.981 -7.964 1.00 26.88 268 GLY A CA 1
ATOM 2097 C C . GLY A 1 268 ? -9.421 38.499 -7.622 1.00 26.88 268 GLY A C 1
ATOM 2098 O O . GLY A 1 268 ? -8.953 37.607 -8.338 1.00 26.88 268 GLY A O 1
ATOM 2099 N N . PRO A 1 269 ? -10.174 38.205 -6.546 1.00 29.45 269 PRO A N 1
ATOM 2100 C CA . PRO A 1 269 ? -10.325 36.848 -6.032 1.00 29.45 269 PRO A CA 1
ATOM 2101 C C . PRO A 1 269 ? -11.214 35.976 -6.929 1.00 29.45 269 PRO A C 1
ATOM 2103 O O . PRO A 1 269 ? -12.403 36.241 -7.102 1.00 29.45 269 PRO A O 1
ATOM 2106 N N . ARG A 1 270 ? -10.670 34.855 -7.416 1.00 27.84 270 ARG A N 1
ATOM 2107 C CA . ARG A 1 270 ? -11.468 33.710 -7.882 1.00 27.84 270 ARG A CA 1
ATOM 2108 C C . ARG A 1 270 ? -11.353 32.585 -6.862 1.00 27.84 270 ARG A C 1
ATOM 2110 O O . ARG A 1 270 ? -10.243 32.168 -6.539 1.00 27.84 270 ARG A O 1
ATOM 2117 N N . ARG A 1 271 ? -12.488 32.060 -6.387 1.00 30.08 271 ARG A N 1
ATOM 2118 C CA . ARG A 1 271 ? -12.499 30.806 -5.620 1.00 30.08 271 ARG A CA 1
ATOM 2119 C C . ARG A 1 271 ? -11.961 29.682 -6.513 1.00 30.08 271 ARG A C 1
ATOM 2121 O O . ARG A 1 271 ? -12.417 29.533 -7.644 1.00 30.08 271 ARG A O 1
ATOM 2128 N N . ARG A 1 272 ? -11.010 28.903 -6.000 1.00 29.84 272 ARG A N 1
ATOM 2129 C CA . ARG A 1 272 ? -10.611 27.601 -6.547 1.00 29.84 272 ARG A CA 1
ATOM 2130 C C . ARG A 1 272 ? -10.933 26.548 -5.498 1.00 29.84 272 ARG A C 1
ATOM 2132 O O . ARG A 1 272 ? -10.618 26.749 -4.330 1.00 29.84 272 ARG A O 1
ATOM 2139 N N . GLU A 1 273 ? -11.549 25.454 -5.917 1.00 27.70 273 GLU A N 1
ATOM 2140 C CA . GLU A 1 273 ? -11.703 24.265 -5.082 1.00 27.70 273 GLU A CA 1
ATOM 2141 C C . GLU A 1 273 ? -10.396 23.467 -5.157 1.00 27.70 273 GLU A C 1
ATOM 2143 O O . GLU A 1 273 ? -9.903 23.161 -6.245 1.00 27.70 273 GLU A O 1
ATOM 2148 N N . THR A 1 274 ? -9.777 23.209 -4.006 1.00 25.41 274 THR A N 1
ATOM 2149 C CA . THR A 1 274 ? -8.416 22.664 -3.939 1.00 25.41 274 THR A CA 1
ATOM 2150 C C . THR A 1 274 ? -8.436 21.137 -3.919 1.00 25.41 274 THR A C 1
ATOM 2152 O O . THR A 1 274 ? -8.606 20.525 -2.867 1.00 25.41 274 THR A O 1
ATOM 2155 N N . ALA A 1 275 ? -8.197 20.504 -5.067 1.00 24.67 275 ALA A N 1
ATOM 2156 C CA . ALA A 1 275 ? -7.782 19.104 -5.094 1.00 24.67 275 ALA A CA 1
ATOM 2157 C C . ALA A 1 275 ? -6.326 19.007 -4.597 1.00 24.67 275 ALA A C 1
ATOM 2159 O O . ALA A 1 275 ? -5.408 19.513 -5.244 1.00 24.67 275 ALA A O 1
ATOM 2160 N N . VAL A 1 276 ? -6.107 18.395 -3.430 1.00 23.58 276 VAL A N 1
ATOM 2161 C CA . VAL A 1 276 ? -4.772 18.279 -2.819 1.00 23.58 276 VAL A CA 1
ATOM 2162 C C . VAL A 1 276 ? -4.054 17.041 -3.359 1.00 23.58 276 VAL A C 1
ATOM 2164 O O . VAL A 1 276 ? -4.181 15.946 -2.819 1.00 23.58 276 VAL A O 1
ATOM 2167 N N . ALA A 1 277 ? -3.272 17.224 -4.423 1.00 25.02 277 ALA A N 1
ATOM 2168 C CA . ALA A 1 277 ? -2.307 16.232 -4.890 1.00 25.02 277 ALA A CA 1
ATOM 2169 C C . ALA A 1 277 ? -0.950 16.460 -4.198 1.00 25.02 277 ALA A C 1
ATOM 2171 O O . ALA A 1 277 ? -0.287 17.472 -4.434 1.00 25.02 277 ALA A O 1
ATOM 2172 N N . ILE A 1 278 ? -0.529 15.531 -3.334 1.00 25.06 278 ILE A N 1
ATOM 2173 C CA . I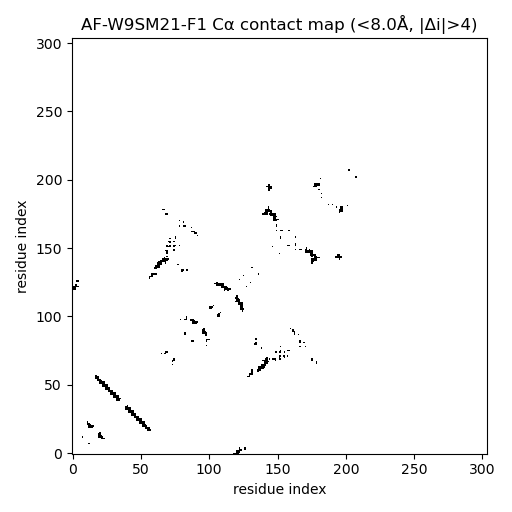LE A 1 278 ? 0.761 15.618 -2.634 1.00 25.06 278 ILE A CA 1
ATOM 2174 C C . ILE A 1 278 ? 1.869 15.097 -3.555 1.00 25.06 278 ILE A C 1
ATOM 2176 O O . ILE A 1 278 ? 1.993 13.893 -3.769 1.00 25.06 278 ILE A O 1
ATOM 2180 N N . TRP A 1 279 ? 2.704 16.005 -4.066 1.00 23.00 279 TRP A N 1
ATOM 2181 C CA . TRP A 1 279 ? 3.875 15.672 -4.883 1.00 23.00 279 TRP A CA 1
ATOM 2182 C C . TRP A 1 279 ? 5.158 16.153 -4.180 1.00 23.00 279 TRP A C 1
ATOM 2184 O O . TRP A 1 279 ? 5.364 17.365 -4.067 1.00 23.00 279 TRP A O 1
ATOM 2194 N N . PRO A 1 280 ? 6.035 15.255 -3.687 1.00 29.34 280 PRO A N 1
ATOM 2195 C CA . PRO A 1 280 ? 7.260 15.669 -3.007 1.00 29.34 280 PRO A CA 1
ATOM 2196 C C . PRO A 1 280 ? 8.269 16.300 -3.979 1.00 29.34 280 PRO A C 1
ATOM 2198 O O . PRO A 1 280 ? 8.843 15.618 -4.828 1.00 29.34 280 PRO A O 1
ATOM 2201 N N . ARG A 1 281 ? 8.539 17.603 -3.833 1.00 26.67 281 ARG A N 1
ATOM 2202 C CA . ARG A 1 281 ? 9.731 18.235 -4.419 1.00 26.67 281 ARG A CA 1
ATOM 2203 C C . ARG A 1 281 ? 10.927 18.036 -3.486 1.00 26.67 281 ARG A C 1
ATOM 2205 O O . ARG A 1 281 ? 10.865 18.449 -2.337 1.00 26.67 281 ARG A O 1
ATOM 2212 N N . HIS A 1 282 ? 12.000 17.460 -4.028 1.00 30.86 282 HIS A N 1
ATOM 2213 C CA . HIS A 1 282 ? 13.394 17.522 -3.561 1.00 30.86 282 HIS A CA 1
ATOM 2214 C C . HIS A 1 282 ? 13.630 17.730 -2.050 1.00 30.86 282 HIS A C 1
ATOM 2216 O O . HIS A 1 282 ? 13.805 18.859 -1.593 1.00 30.86 282 HIS A O 1
ATOM 2222 N N . MET A 1 283 ? 13.807 16.639 -1.299 1.00 25.06 283 MET A N 1
ATOM 2223 C CA . MET A 1 283 ? 14.586 16.712 -0.059 1.00 25.06 283 MET A CA 1
ATOM 2224 C C . MET A 1 283 ? 16.073 16.857 -0.403 1.00 25.06 283 MET A C 1
ATOM 2226 O O . MET A 1 283 ? 16.708 15.900 -0.842 1.00 25.06 283 MET A O 1
ATOM 2230 N N . LEU A 1 284 ? 16.629 18.052 -0.194 1.00 26.28 284 LEU A N 1
ATOM 2231 C CA . LEU A 1 284 ? 18.075 18.270 -0.143 1.00 26.28 284 LEU A CA 1
ATOM 2232 C C . LEU A 1 284 ? 18.515 18.294 1.327 1.00 26.28 284 LEU A C 1
ATOM 2234 O O . LEU A 1 284 ? 17.938 19.017 2.137 1.00 26.28 284 LEU A O 1
ATOM 2238 N N . TRP A 1 285 ? 19.522 17.498 1.681 1.00 21.72 285 TRP A N 1
ATOM 2239 C CA . TRP A 1 285 ? 19.905 17.253 3.075 1.00 21.72 285 TRP A CA 1
ATOM 2240 C C . TRP A 1 285 ? 21.099 18.128 3.488 1.00 21.72 285 TRP A C 1
ATOM 2242 O O . TRP A 1 285 ? 22.204 17.911 2.992 1.00 21.72 285 TRP A O 1
ATOM 2252 N N . ARG A 1 286 ? 20.907 19.098 4.401 1.00 22.52 286 ARG A N 1
ATOM 2253 C CA . ARG A 1 286 ? 21.993 19.741 5.180 1.00 22.52 286 ARG A CA 1
ATOM 2254 C C . ARG A 1 286 ? 21.530 20.129 6.602 1.00 22.52 286 ARG A C 1
ATOM 2256 O O . ARG A 1 286 ? 20.366 20.493 6.750 1.00 22.52 286 ARG A O 1
ATOM 2263 N N . PRO A 1 287 ? 22.401 20.063 7.636 1.00 39.03 287 PRO A N 1
ATOM 2264 C CA . PRO A 1 287 ? 21.989 20.197 9.040 1.00 39.03 287 PRO A CA 1
ATOM 2265 C C . PRO A 1 287 ? 22.391 21.523 9.722 1.00 39.03 287 PRO A C 1
ATOM 2267 O O . PRO A 1 287 ? 23.524 21.965 9.579 1.00 39.03 287 PRO A O 1
ATOM 2270 N N . PHE A 1 288 ? 21.484 22.083 10.532 1.00 26.86 288 PHE A N 1
ATOM 2271 C CA . PHE A 1 288 ? 21.659 23.017 11.674 1.00 26.86 288 PHE A CA 1
ATOM 2272 C C . PHE A 1 288 ? 20.256 23.175 12.326 1.00 26.86 288 PHE A C 1
ATOM 2274 O O . PHE A 1 288 ? 19.261 23.040 11.623 1.00 26.86 288 PHE A O 1
ATOM 2281 N N . GLY A 1 289 ? 20.037 23.450 13.620 1.00 24.95 289 GLY A N 1
ATOM 2282 C CA . GLY A 1 289 ? 20.930 23.509 14.783 1.00 24.95 289 GLY A CA 1
ATOM 2283 C C . GLY A 1 289 ? 20.218 24.127 16.013 1.00 24.95 289 GLY A C 1
ATOM 2284 O O . GLY A 1 289 ? 19.844 25.286 15.957 1.00 24.95 289 GLY A O 1
ATOM 2285 N N . ARG A 1 290 ? 20.042 23.354 17.103 1.00 26.30 290 ARG A N 1
ATOM 2286 C CA . ARG A 1 290 ? 19.648 23.735 18.495 1.00 26.30 290 ARG A CA 1
ATOM 2287 C C . ARG A 1 290 ? 18.710 24.951 18.751 1.00 26.30 290 ARG A C 1
ATOM 2289 O O . ARG A 1 290 ? 19.189 26.076 18.801 1.00 26.30 290 ARG A O 1
ATOM 2296 N N . LEU A 1 291 ? 17.483 24.683 19.230 1.00 25.41 291 LEU A N 1
ATOM 2297 C CA . LEU A 1 291 ? 16.953 25.098 20.563 1.00 25.41 291 LEU A CA 1
ATOM 2298 C C . LEU A 1 291 ? 15.599 24.367 20.799 1.00 25.41 291 LEU A C 1
ATOM 2300 O O . LEU A 1 291 ? 14.771 24.403 19.900 1.00 25.41 291 LEU A O 1
ATOM 2304 N N . LEU A 1 292 ? 15.276 23.561 21.825 1.00 25.91 292 LEU A N 1
ATOM 2305 C CA . LEU A 1 292 ? 15.601 23.412 23.263 1.00 25.91 292 LEU A CA 1
ATOM 2306 C C . LEU A 1 292 ? 14.525 24.015 24.202 1.00 25.91 292 LEU A C 1
ATOM 2308 O O . LEU A 1 292 ? 14.685 25.127 24.686 1.00 25.91 292 LEU A O 1
ATOM 2312 N N . LEU A 1 293 ? 13.489 23.216 24.519 1.00 24.30 293 LEU A N 1
ATOM 2313 C CA . LEU A 1 293 ? 12.843 23.105 25.847 1.00 24.30 293 LEU A CA 1
ATOM 2314 C C . LEU A 1 293 ? 11.994 21.804 25.879 1.00 24.30 293 LEU A C 1
ATOM 2316 O O . LEU A 1 293 ? 11.006 21.687 25.170 1.00 24.30 293 LEU A O 1
ATOM 2320 N N . HIS A 1 294 ? 12.516 20.697 26.414 1.00 25.06 294 HIS A N 1
ATOM 2321 C CA . HIS A 1 294 ? 12.360 20.233 27.807 1.00 25.06 294 HIS A CA 1
ATOM 2322 C C . HIS A 1 294 ? 10.957 19.713 28.203 1.00 25.06 294 HIS A C 1
ATOM 2324 O O . HIS A 1 294 ? 10.151 20.428 28.784 1.00 25.06 294 HIS A O 1
ATOM 2330 N N . LEU A 1 295 ? 10.767 18.398 28.054 1.00 25.00 295 LEU A N 1
ATOM 2331 C CA . LEU A 1 295 ? 10.163 17.549 29.089 1.00 25.00 295 LEU A CA 1
ATOM 2332 C C . LEU A 1 295 ? 11.073 16.323 29.258 1.00 25.00 295 LEU A C 1
ATOM 2334 O O . LEU A 1 295 ? 11.544 15.767 28.267 1.00 25.00 295 LEU A O 1
ATOM 2338 N N . ARG A 1 296 ? 11.399 15.952 30.502 1.00 24.09 296 ARG A N 1
ATOM 2339 C CA . ARG A 1 296 ? 12.331 14.853 30.805 1.00 24.09 296 ARG A CA 1
ATOM 2340 C C . ARG A 1 296 ? 11.572 13.555 31.061 1.00 24.09 296 ARG A C 1
ATOM 2342 O O . ARG A 1 296 ? 10.698 13.531 31.920 1.00 24.09 296 ARG A O 1
ATOM 2349 N N . VAL A 1 297 ? 12.024 12.468 30.444 1.00 26.64 297 VAL A N 1
ATOM 2350 C CA . VAL A 1 297 ? 11.899 11.112 30.996 1.00 26.64 297 VAL A CA 1
ATOM 2351 C C . VAL A 1 297 ? 13.287 10.484 30.915 1.00 26.64 297 VAL A C 1
ATOM 2353 O O . VAL A 1 297 ? 13.915 10.513 29.858 1.00 26.64 297 VAL A O 1
ATOM 2356 N N . ASN A 1 298 ? 13.799 9.983 32.037 1.00 23.77 298 ASN A N 1
ATOM 2357 C CA . ASN A 1 298 ? 15.130 9.381 32.085 1.00 23.77 298 ASN A CA 1
ATOM 2358 C C . ASN A 1 298 ? 15.085 7.954 31.527 1.00 23.77 298 ASN A C 1
ATOM 2360 O O . ASN A 1 298 ? 14.232 7.169 31.929 1.00 23.77 298 ASN A O 1
ATOM 2364 N N . TRP A 1 299 ? 16.072 7.596 30.707 1.00 25.69 299 TRP A N 1
ATOM 2365 C CA . TRP A 1 299 ? 16.482 6.208 30.502 1.00 25.69 299 TRP A CA 1
ATOM 2366 C C . TRP A 1 299 ? 17.974 6.093 30.799 1.00 25.69 299 TRP A C 1
ATOM 2368 O O . TRP A 1 299 ? 18.777 6.875 30.291 1.00 25.69 299 TRP A O 1
ATOM 2378 N N . VAL A 1 300 ? 18.335 5.140 31.658 1.00 25.09 300 VAL A N 1
ATOM 2379 C CA . VAL A 1 300 ? 19.723 4.851 32.030 1.00 25.09 300 VAL A CA 1
ATOM 2380 C C . VAL A 1 300 ? 20.128 3.564 31.329 1.00 25.09 300 VAL A C 1
ATOM 2382 O O . VAL A 1 300 ? 19.729 2.478 31.745 1.00 25.09 300 VAL A O 1
ATOM 2385 N N . CYS A 1 301 ? 20.932 3.673 30.274 1.00 23.17 301 CYS A N 1
ATOM 2386 C CA . CYS A 1 301 ? 21.577 2.502 29.693 1.00 23.17 301 CYS A CA 1
ATOM 2387 C C . CYS A 1 301 ? 22.665 1.999 30.649 1.00 23.17 301 CYS A C 1
ATOM 2389 O O . CYS A 1 301 ? 23.640 2.707 30.907 1.00 23.17 301 CYS A O 1
ATOM 2391 N N . LYS A 1 302 ? 22.534 0.759 31.130 1.00 22.72 302 LYS A N 1
ATOM 2392 C CA . LYS A 1 302 ? 23.703 -0.034 31.519 1.00 22.72 302 LYS A CA 1
ATOM 2393 C C . LYS A 1 302 ? 24.240 -0.721 30.269 1.00 22.72 302 LYS A C 1
ATOM 2395 O O . LYS A 1 302 ? 23.481 -1.372 29.559 1.00 22.72 302 LYS A O 1
ATOM 2400 N N . LEU A 1 303 ? 25.533 -0.552 30.022 1.00 25.64 303 LEU A N 1
ATOM 2401 C CA . LEU A 1 303 ? 26.283 -1.348 29.058 1.00 25.64 303 LEU A CA 1
ATOM 2402 C C . LEU A 1 303 ? 26.698 -2.672 29.707 1.00 25.64 303 LEU A C 1
ATOM 2404 O O . LEU A 1 303 ? 27.098 -2.674 30.872 1.00 25.64 303 LEU A O 1
ATOM 2408 N N . ASN A 1 304 ? 26.607 -3.744 28.925 1.00 33.78 304 ASN A N 1
ATOM 2409 C CA . ASN A 1 304 ? 27.502 -4.902 28.867 1.00 33.78 304 ASN A CA 1
ATOM 2410 C C . ASN A 1 304 ? 27.252 -5.589 27.518 1.00 33.78 304 ASN A C 1
ATOM 2412 O O . ASN A 1 304 ? 26.065 -5.627 27.121 1.00 33.78 304 ASN A O 1
#

Nearest PDB structures (foldseek):
  9f2k-assembly1_A  TM=9.320E-01  e=9.328E-24  Thermochaetoides thermophila DSM 1495
  1vko-assembly1_A  TM=9.186E-01  e=7.309E-24  Caenorhabditis elegans
  1jki-assembly1_A  TM=9.256E-01  e=3.625E-22  Saccharomyces cerevisiae
  1p1h-assembly1_B  TM=9.174E-01  e=4.627E-22  Saccharomyces cerevisiae
  1p1j-assembly1_B  TM=9.224E-01  e=1.387E-21  Saccharomyces cerevisiae

pLDDT: mean 73.51, std 31.06, range [21.72, 98.69]

Secondary structure (DSSP, 8-state):
-B-S------TTEEEETTEEEEEEEEEEEEEEEEEETTEEEEEEEEEEEEEEEEEE--PPP-EEEEETTTSHHHHHHHHHHHHHHTT-EEE-SS-EEE---TT-HHHH-EEEEEEETTEEEEEEGGGSS----GGG-EEEEEESS---HHHHHHHHT-S-HHHHHHHHHHHTT-PPEEBP--TTTS-GGGGGG--SB----SS-TT--TT--TT---------PPPP--PPPP-PPPPPPPP--------------------PPPP----------------------------------PPP-